Protein 8DIK (pdb70)

InterPro domains:
  IPR000014 PAS domain [TIGR00229] (20-114)
  IPR000014 PAS domain [cd00130] (24-117)
  IPR001610 PAC motif [SM00086] (80-121)
  IPR003660 HAMP domain [PF00672] (206-248)
  IPR004089 Methyl-accepting chemotaxis protein (MCP) signalling domain [PF00015] (319-473)
  IPR004089 Methyl-accepting chemotaxis protein (MCP) signalling domain [PS50111] (263-492)
  IPR004089 Methyl-accepting chemotaxis protein (MCP) signalling domain [SM00283] (259-506)
  IPR004090 Chemotaxis methyl-accepting receptor [PR00260] (280-309)
  IPR004090 Chemotaxis methyl-accepting receptor [PR00260] (357-384)
  IPR004090 Chemotaxis methyl-accepting receptor [PR00260] (386-415)
  IPR004090 Chemotaxis methyl-accepting receptor [PR00260] (434-463)
  IPR013655 PAS fold 3 [PF08447] (31-113)
  IPR035965 PAS domain superfamily [SSF55785] (21-114)

Nearest PDB structures (foldseek):
  8dik-assembly1_A  TM=1.008E+00  e=2.325E-26  Escherichia coli
  8dik-assembly2_B  TM=9.939E-01  e=4.175E-18  Escherichia coli
  2gj3-assembly1_A  TM=9.347E-01  e=1.197E-09  Azotobacter vinelandii
  6yxc-assembly1_B  TM=9.055E-01  e=7.179E-08  Chloroflexus aggregans DSM 9485
  8j68-assembly1_A-2  TM=8.203E-01  e=1.042E-08  Klebsormidium nitens

GO terms:
  GO:0042802 identical protein binding (F, IPI)
  GO:0005886 plasma membrane (C, IDA)
  GO:0004888 transmembrane signaling receptor activity (F, IMP)
  GO:0052131 positive aerotaxis (P, IMP)
  GO:0007165 signal transduction (P, IMP)

Secondary structure (DSSP, 8-state):
---B-PPPTT-EEEEEE-TTSBEEEE-HHHHHHH---HHHHTTSBTTSSB-TTS-HHHHHHHHHHHHTT--EEEEEEEE-SS--EEEEEEEEEEEEETTEEEEEEEEEEEPPHHHHHHHHHHHTTT-/-EEEEEESSSBEEEE-HHHHHHH---HHHHTTSBTTTTB-TTS-HHHHHHHHHHHTTT--EEEEEEEE-SSS-EEEEEEEEEEEEETTEEEEEEEEEEE--HHHHHTTGGG-

Foldseek 3Di:
DAAADDDDQPQKWKFWDFPVQQTQFTDPSVCVVQVHHTVRRHRHHPCLFAQPLFFPVQVVVQVVQVVVQHWDWAWGWTAHPVGYIFIWIKTKGFDDDPNRRGTIMIIIGGDDCVSVVVCSVVRVVHD/DWKFWWWPPAQTAATDDVNCVFQVHDRVRRHRHGPCSQADPLDDPVLVVVCVVCAVVQHKDWAWGWTAHDVGDIFIKTKIKGFDQDPHDGGTMIIDIGHDDPVRCVVCVVPD

Sequence (239 aa):
TQQNTPLADDTTLMSTTDLQGYITHANDTFVQVSGYTLQELQGQPHNMVRHPDMPKAVFADMWFTLKKGEPWSGIVKNRRKNGDHYWVRANVVPMVREGKISGYMSIRTRATDEEIAAVEPLYKALNTLMSTTDLQGYITHANDTFVQVSGYTLQELQGQPHNMVRHPDMPKAVFADMWFTLKKGEPWSGIVKNRRKNGDHYWVRANVVPMVREGKISGYMSIRTRATDEEIAAVEPLY

B-factor: mean 29.11, std 11.3, range [9.75, 64.12]

Solvent-accessible surface area: 13754 Å² total; per-residue (Å²): 69,99,74,78,39,114,21,67,141,136,11,50,0,69,5,23,15,43,84,127,7,99,1,68,98,6,38,118,43,0,35,142,21,0,34,27,43,54,136,81,0,80,55,80,37,53,92,54,2,76,0,89,86,1,0,147,41,12,45,67,74,24,69,123,20,1,159,114,36,78,89,25,54,19,16,13,20,9,77,52,100,85,2,16,32,1,22,0,108,7,41,16,77,14,40,79,147,185,78,60,55,48,0,12,75,9,72,9,55,92,2,61,99,134,50,23,68,64,22,74,80,92,19,154,79,74,104,84,21,90,3,40,12,39,58,121,8,99,2,62,105,6,42,92,45,0,31,112,44,0,24,35,63,65,151,95,0,98,38,71,37,53,90,65,5,65,32,107,91,2,34,132,74,25,41,62,72,30,104,114,17,4,111,100,30,80,92,18,67,14,18,9,18,8,90,86,105,126,39,80,76,42,56,3,91,4,60,5,45,23,12,100,134,187,55,140,52,50,0,15,75,10,66,8,70,189,8,56,122,137,36,24,68,74,25,76,107,138,68

Organism: Escherichia coli (strain K12) (NCBI:txid83333)

Radius of gyration: 24.09 Å; Cα contacts (8 Å, |Δi|>4): 440; chains: 2; bounding box: 31×34×75 Å

CATH classification: 3.30.450.20

Structure (mmCIF, N/CA/C/O backbone):
data_8DIK
#
_entry.id   8DIK
#
_cell.length_a   24.592
_cell.length_b   62.947
_cell.length_c   78.013
_cell.angle_alpha   90.00
_cell.angle_beta   89.96
_cell.angle_gamma   90.00
#
_symmetry.space_group_name_H-M   'P 1 21 1'
#
loop_
_entity.id
_entity.type
_entity.pdbx_description
1 polymer 'Aerotaxis receptor'
2 non-polymer 'FLAVIN-ADENINE DINUCLEOTIDE'
3 water water
#
loop_
_atom_site.group_PDB
_atom_site.id
_atom_site.type_symbol
_atom_site.label_atom_id
_atom_site.label_alt_id
_atom_site.label_comp_id
_atom_site.label_asym_id
_atom_site.label_entity_id
_atom_site.label_seq_id
_atom_site.pdbx_PDB_ins_code
_atom_site.Cartn_x
_atom_site.Cartn_y
_atom_site.Cartn_z
_atom_site.occupancy
_atom_site.B_iso_or_equiv
_atom_site.auth_seq_id
_atom_site.auth_comp_id
_atom_site.auth_asym_id
_atom_site.auth_atom_id
_atom_site.pdbx_PDB_model_num
ATOM 1 N N . THR A 1 1 ? -13.338 17.264 -18.349 0.80 31.24 8 THR A N 1
ATOM 2 C CA . THR A 1 1 ? -12.154 17.894 -17.783 0.80 31.20 8 THR A CA 1
ATOM 3 C C . THR A 1 1 ? -11.188 18.328 -18.878 0.80 30.77 8 THR A C 1
ATOM 4 O O . THR A 1 1 ? -11.080 17.683 -19.921 0.80 26.31 8 THR A O 1
ATOM 8 N N . GLN A 1 2 ? -10.490 19.435 -18.632 1.00 36.54 9 GLN A N 1
ATOM 9 C CA . GLN A 1 2 ? -9.463 19.934 -19.535 1.00 34.91 9 GLN A CA 1
ATOM 10 C C . GLN A 1 2 ? -8.072 19.861 -18.920 1.00 35.34 9 GLN A C 1
ATOM 11 O O . GLN A 1 2 ? -7.129 20.444 -19.466 1.00 34.32 9 GLN A O 1
ATOM 17 N N . GLN A 1 3 ? -7.923 19.156 -17.802 1.00 32.89 10 GLN A N 1
ATOM 18 C CA . GLN A 1 3 ? -6.661 19.138 -17.083 1.00 30.59 10 GLN A CA 1
ATOM 19 C C . GLN A 1 3 ? -5.614 18.316 -17.832 1.00 31.76 10 GLN A C 1
ATOM 20 O O . GLN A 1 3 ? -5.908 17.567 -18.770 1.00 33.57 10 GLN A O 1
ATOM 26 N N . ASN A 1 4 ? -4.371 18.466 -17.393 1.00 32.49 11 ASN A N 1
ATOM 27 C CA . ASN A 1 4 ? -3.235 17.840 -18.046 1.00 33.86 11 ASN A CA 1
ATO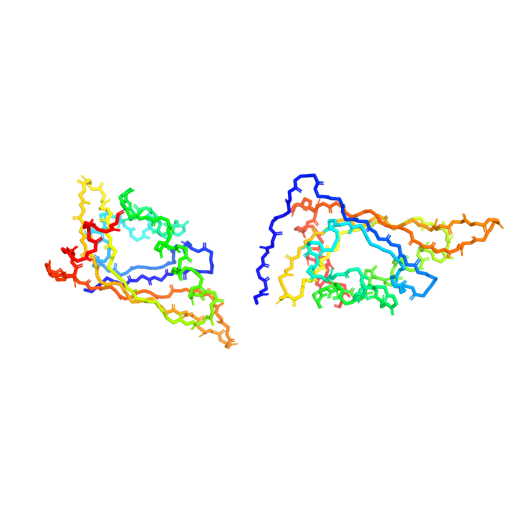M 28 C C . ASN A 1 4 ? -3.060 16.405 -17.576 1.00 33.02 11 ASN A C 1
ATOM 29 O O . ASN A 1 4 ? -3.246 16.096 -16.393 1.00 30.86 11 ASN A O 1
ATOM 34 N N . THR A 1 5 ? -2.712 15.527 -18.519 1.00 33.88 12 THR A N 1
ATOM 35 C CA . THR A 1 5 ? -2.342 14.161 -18.192 1.00 35.83 12 THR A CA 1
ATOM 36 C C . THR A 1 5 ? -0.834 14.030 -18.334 1.00 32.47 12 THR A C 1
ATOM 37 O O . THR A 1 5 ? -0.334 13.987 -19.467 1.00 27.33 12 THR A O 1
ATOM 41 N N . PRO A 1 6 ? -0.078 13.985 -17.240 1.00 32.43 13 PRO A N 1
ATOM 42 C CA . PRO A 1 6 ? 1.383 13.869 -17.358 1.00 25.88 13 PRO A CA 1
ATOM 43 C C . PRO A 1 6 ? 1.778 12.520 -17.943 1.00 27.03 13 PRO A C 1
ATOM 44 O O . PRO A 1 6 ? 1.386 11.466 -17.438 1.00 27.82 13 PRO A O 1
ATOM 48 N N . LEU A 1 7 ? 2.565 12.563 -19.014 1.00 24.29 14 LEU A N 1
ATOM 49 C CA . LEU A 1 7 ? 3.023 11.359 -19.689 1.00 22.66 14 LEU A CA 1
ATOM 50 C C . LEU A 1 7 ? 4.354 10.898 -19.109 1.00 19.92 14 LEU A C 1
ATOM 51 O O . LEU A 1 7 ? 5.136 11.695 -18.584 1.00 24.01 14 LEU A O 1
ATOM 56 N N . ALA A 1 8 ? 4.606 9.596 -19.211 1.00 20.87 15 ALA A N 1
ATOM 57 C CA . ALA A 1 8 ? 5.844 9.026 -18.709 1.00 19.36 15 ALA A CA 1
ATOM 58 C C . ALA A 1 8 ? 7.001 9.340 -19.655 1.00 16.06 15 ALA A C 1
ATOM 59 O O . ALA A 1 8 ? 6.817 9.835 -20.770 1.00 20.28 15 ALA A O 1
ATOM 61 N N . ASP A 1 9 ? 8.217 9.041 -19.191 1.00 17.86 16 ASP A N 1
ATOM 62 C CA . ASP A 1 9 ? 9.401 9.300 -20.003 1.00 17.64 16 ASP A CA 1
ATOM 63 C C . ASP A 1 9 ? 9.482 8.362 -21.199 1.00 17.04 16 ASP A C 1
ATOM 64 O O . ASP A 1 9 ? 10.015 8.743 -22.248 1.00 15.99 16 ASP A O 1
ATOM 69 N N . ASP A 1 10 ? 8.962 7.145 -21.067 1.00 22.72 17 ASP A N 1
ATOM 70 C CA . ASP A 1 10 ? 8.998 6.155 -22.134 1.00 20.60 17 ASP A CA 1
ATOM 71 C C . ASP A 1 10 ? 7.805 6.255 -23.075 1.00 19.05 17 ASP A C 1
ATOM 72 O O . ASP A 1 10 ? 7.634 5.381 -23.931 1.00 21.61 17 ASP A O 1
ATOM 77 N N . THR A 1 11 ? 6.980 7.292 -22.939 1.00 17.99 18 THR A N 1
ATOM 78 C CA . THR A 1 11 ? 5.801 7.434 -23.784 1.00 17.06 18 THR A CA 1
ATOM 79 C C . THR A 1 11 ? 6.219 7.692 -25.226 1.00 15.69 18 THR A C 1
ATOM 80 O O . THR A 1 11 ? 6.892 8.687 -25.518 1.00 14.35 18 THR A O 1
ATOM 84 N N . THR A 1 12 ? 5.818 6.797 -26.127 1.00 16.01 19 THR A N 1
ATOM 85 C CA . THR A 1 12 ? 6.162 6.900 -27.545 1.00 15.69 19 THR A CA 1
ATOM 86 C C . THR A 1 12 ? 4.904 6.592 -28.351 1.00 13.97 19 THR A C 1
ATOM 87 O O . THR A 1 12 ? 4.592 5.424 -28.605 1.00 15.75 19 THR A O 1
ATOM 91 N N . LEU A 1 13 ? 4.182 7.639 -28.743 1.00 14.62 20 LEU A N 1
ATOM 92 C CA . LEU A 1 13 ? 2.970 7.491 -29.536 1.00 13.41 20 LEU A CA 1
ATOM 93 C C . LEU A 1 13 ? 3.330 7.433 -31.014 1.00 13.93 20 LEU A C 1
ATOM 94 O O . LEU A 1 13 ? 4.046 8.304 -31.520 1.00 15.16 20 LEU A O 1
ATOM 99 N N . MET A 1 14 ? 2.842 6.402 -31.702 1.00 12.50 21 MET A N 1
ATOM 100 C CA . MET A 1 14 ? 3.123 6.218 -33.118 1.00 16.96 21 MET A CA 1
ATOM 101 C C . MET A 1 14 ? 1.843 5.856 -33.856 1.00 17.43 21 MET A C 1
ATOM 102 O O . MET A 1 14 ? 1.032 5.068 -33.361 1.00 16.18 21 MET A O 1
ATOM 107 N N . SER A 1 15 ? 1.676 6.430 -35.045 1.00 19.91 22 SER A N 1
ATOM 108 C CA . SER A 1 15 ? 0.506 6.169 -35.870 1.00 16.34 22 SER A CA 1
ATOM 109 C C . SER A 1 15 ? 0.897 6.311 -37.334 1.00 15.94 22 SER A C 1
ATOM 110 O O . SER A 1 15 ? 1.972 6.815 -37.667 1.00 13.43 22 SER A O 1
ATOM 113 N N . THR A 1 16 ? 0.008 5.847 -38.211 1.00 20.54 23 THR A N 1
ATOM 114 C CA . THR A 1 16 ? 0.189 5.976 -39.649 1.00 16.70 23 THR A CA 1
ATOM 115 C C . THR A 1 16 ? -1.116 6.435 -40.278 1.00 15.14 23 THR A C 1
ATOM 116 O O . THR A 1 16 ? -2.190 5.927 -39.941 1.00 14.61 23 THR A O 1
ATOM 120 N N . THR A 1 17 ? -1.016 7.393 -41.192 1.00 15.91 24 THR A N 1
ATOM 121 C CA . THR A 1 17 ? -2.155 7.901 -41.939 1.00 15.30 24 THR A CA 1
ATOM 122 C C . THR A 1 17 ? -1.907 7.727 -43.432 1.00 16.43 24 THR A C 1
ATOM 123 O O . THR A 1 17 ? -0.797 7.417 -43.871 1.00 15.41 24 THR A O 1
ATOM 127 N N . ASP A 1 18 ? -2.962 7.929 -44.216 1.00 16.30 25 ASP A N 1
ATOM 128 C CA . ASP A 1 18 ? -2.856 7.885 -45.665 1.00 17.39 25 ASP A CA 1
ATOM 129 C C . ASP A 1 18 ? -2.496 9.277 -46.185 1.00 15.80 25 ASP A C 1
ATOM 130 O O . ASP A 1 18 ? -2.095 10.163 -45.425 1.00 15.74 25 ASP A O 1
ATOM 135 N N . LEU A 1 19 ? -2.639 9.48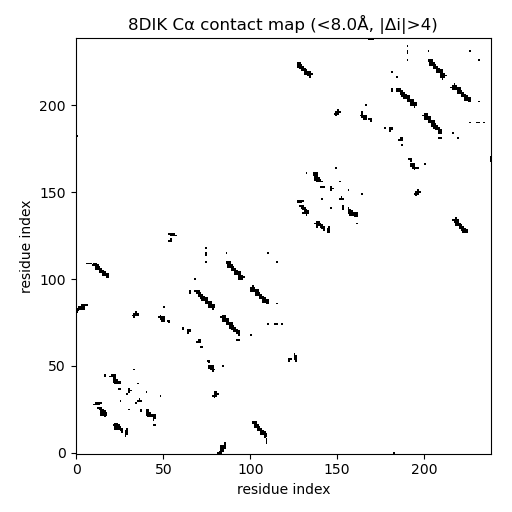7 -47.494 1.00 15.61 26 LEU A N 1
ATOM 136 C CA . LEU A 1 19 ? -2.260 10.762 -48.090 1.00 13.36 26 LEU A CA 1
ATOM 137 C C . LEU A 1 19 ? -3.235 11.886 -47.766 1.00 14.64 26 LEU A C 1
ATOM 138 O O . LEU A 1 19 ? -2.916 13.050 -48.028 1.00 14.58 26 LEU A O 1
ATOM 143 N N . GLN A 1 20 ? -4.403 11.574 -47.208 1.00 18.77 27 GLN A N 1
ATOM 144 C CA . GLN A 1 20 ? -5.376 12.585 -46.820 1.00 16.44 27 GLN A CA 1
ATOM 145 C C . GLN A 1 20 ? -5.440 12.800 -45.315 1.00 16.29 27 GLN A C 1
ATOM 146 O O . GLN A 1 20 ? -6.271 13.588 -44.851 1.00 17.12 27 GLN A O 1
ATOM 152 N N . GLY A 1 21 ? -4.594 12.124 -44.543 1.00 15.59 28 GLY A N 1
ATOM 153 C CA . GLY A 1 21 ? -4.556 12.305 -43.107 1.00 17.11 28 GLY A CA 1
ATOM 154 C C . GLY A 1 21 ? -5.434 11.370 -42.306 1.00 16.73 28 GLY A C 1
ATOM 155 O O . GLY A 1 21 ? -5.550 11.553 -41.089 1.00 18.39 28 GLY A O 1
ATOM 156 N N . TYR A 1 22 ? -6.053 10.378 -42.941 1.00 18.09 29 TYR A N 1
ATOM 157 C CA . TYR A 1 22 ? -6.916 9.434 -42.246 1.00 17.39 29 TYR A CA 1
ATOM 158 C C . TYR A 1 22 ? -6.078 8.301 -41.668 1.00 14.44 29 TYR A C 1
ATOM 159 O O . TYR A 1 22 ? -5.273 7.692 -42.380 1.00 13.96 29 TYR A O 1
ATOM 168 N N . ILE A 1 23 ? -6.279 8.019 -40.378 1.00 19.59 30 ILE A N 1
ATOM 169 C CA . ILE A 1 23 ? -5.435 7.061 -39.673 1.00 17.17 30 ILE A CA 1
ATOM 170 C C . ILE A 1 23 ? -5.595 5.675 -40.278 1.00 18.53 30 ILE A C 1
ATOM 171 O O . ILE A 1 23 ? -6.714 5.201 -40.510 1.00 19.12 30 ILE A O 1
ATOM 176 N N . THR A 1 24 ? -4.463 5.015 -40.538 1.00 17.65 31 THR A N 1
ATOM 177 C CA . THR A 1 24 ? -4.452 3.641 -41.016 1.00 17.49 31 THR A CA 1
ATOM 178 C C . THR A 1 24 ? -3.987 2.640 -39.969 1.00 16.32 31 THR A C 1
ATOM 179 O O . THR A 1 24 ? -4.352 1.464 -40.061 1.00 13.08 31 THR A O 1
ATOM 183 N N . HIS A 1 25 ? -3.199 3.072 -38.986 1.00 15.36 32 HIS A N 1
ATOM 184 C CA . HIS A 1 25 ? -2.765 2.207 -37.898 1.00 15.82 32 HIS A CA 1
ATOM 185 C C . HIS A 1 25 ? -2.355 3.079 -36.722 1.00 18.16 32 HIS A C 1
ATOM 186 O O . HIS A 1 25 ? -2.121 4.282 -36.869 1.00 19.26 32 HIS A O 1
ATOM 193 N N . ALA A 1 26 ? -2.271 2.454 -35.549 1.00 16.25 33 ALA A N 1
ATOM 194 C CA . ALA A 1 26 ? -1.918 3.162 -34.328 1.00 16.06 33 ALA A CA 1
ATOM 195 C C . ALA A 1 26 ? -1.325 2.171 -33.338 1.00 16.82 33 ALA A C 1
ATOM 196 O O . ALA A 1 26 ? -1.842 1.062 -33.181 1.00 20.44 33 ALA A O 1
ATOM 198 N N . ASN A 1 27 ? -0.244 2.577 -32.675 1.00 17.80 34 ASN A N 1
ATOM 199 C CA . ASN A 1 27 ? 0.392 1.710 -31.697 1.00 17.90 34 ASN A CA 1
ATOM 200 C C . ASN A 1 27 ? -0.397 1.714 -30.388 1.00 18.39 34 ASN A C 1
ATOM 201 O O . ASN A 1 27 ? -1.292 2.535 -30.169 1.00 20.22 34 ASN A O 1
ATOM 206 N N . ASP A 1 28 ? -0.049 0.771 -29.508 1.00 18.92 35 ASP A N 1
ATOM 207 C CA . ASP A 1 28 ? -0.842 0.546 -28.303 1.00 18.12 35 ASP A CA 1
ATOM 208 C C . ASP A 1 28 ? -0.800 1.736 -27.353 1.00 18.86 35 ASP A C 1
ATOM 209 O O . ASP A 1 28 ? -1.793 2.015 -26.672 1.00 22.02 35 ASP A O 1
ATOM 214 N N . THR A 1 29 ? 0.330 2.446 -27.287 1.00 16.84 36 THR A N 1
ATOM 215 C CA . THR A 1 29 ? 0.410 3.606 -26.405 1.00 16.42 36 THR A CA 1
ATOM 216 C C . THR A 1 29 ? -0.468 4.748 -26.901 1.00 14.31 36 THR A C 1
ATOM 217 O O . THR A 1 29 ? -1.045 5.481 -26.090 1.00 15.51 36 THR A O 1
ATOM 221 N N . PHE A 1 30 ? -0.580 4.917 -28.222 1.00 15.75 37 PHE A N 1
ATOM 222 C CA . PHE A 1 30 ? -1.507 5.905 -28.763 1.00 18.30 37 PHE A CA 1
ATOM 223 C C . PHE A 1 30 ? -2.951 5.540 -28.447 1.00 19.71 37 PHE A C 1
ATOM 224 O O . PHE A 1 30 ? -3.784 6.430 -28.248 1.00 22.22 37 PHE A O 1
ATOM 232 N N . VAL A 1 31 ? -3.263 4.245 -28.390 1.00 20.00 38 VAL A N 1
ATOM 233 C CA . VAL A 1 31 ? -4.613 3.820 -28.037 1.00 17.73 38 VAL A CA 1
ATOM 234 C C . VAL A 1 31 ? -4.900 4.120 -26.571 1.00 19.94 38 VAL A C 1
ATOM 235 O O . VAL A 1 31 ? -6.000 4.560 -26.215 1.00 19.66 38 VAL A O 1
ATOM 239 N N . GLN A 1 32 ? -3.912 3.905 -25.699 1.00 19.60 39 GLN A N 1
ATOM 240 C CA . GLN A 1 32 ? -4.129 4.113 -24.271 1.00 18.23 39 GLN A CA 1
ATOM 241 C C . GLN A 1 32 ? -4.179 5.595 -23.922 1.00 16.75 39 GLN A C 1
ATOM 242 O O . GLN A 1 32 ? -5.039 6.026 -23.145 1.00 18.86 39 GLN A O 1
ATOM 248 N N . VAL A 1 33 ? -3.267 6.391 -24.484 1.00 16.63 40 VAL A N 1
ATOM 249 C CA . VAL A 1 33 ? -3.203 7.808 -24.135 1.00 15.84 40 VAL A CA 1
ATOM 250 C C . VAL A 1 33 ? -4.391 8.560 -24.722 1.00 16.25 40 VAL A C 1
ATOM 251 O O . VAL A 1 33 ? -5.049 9.347 -24.033 1.00 19.26 40 VAL A O 1
ATOM 255 N N . SER A 1 34 ? -4.682 8.335 -26.006 1.00 16.72 41 SER A N 1
ATOM 256 C CA . SER A 1 34 ? -5.782 9.050 -26.644 1.00 18.19 41 SER A CA 1
ATOM 257 C C . SER A 1 34 ? -7.133 8.635 -26.076 1.00 17.66 41 SER A C 1
ATOM 258 O O . SER A 1 34 ? -8.077 9.433 -26.092 1.00 21.39 41 SER A O 1
ATOM 261 N N . GLY A 1 35 ? -7.242 7.413 -25.555 1.00 16.97 42 GLY A N 1
ATOM 262 C CA . GLY A 1 35 ? -8.508 6.878 -25.110 1.00 17.96 42 GLY A CA 1
ATOM 263 C C . GLY A 1 35 ? -9.315 6.189 -26.188 1.00 19.80 42 GLY A C 1
ATOM 264 O O . GLY A 1 35 ? -10.290 5.499 -25.864 1.00 20.67 42 GLY A O 1
ATOM 265 N N . TYR A 1 36 ? -8.941 6.352 -27.453 1.00 17.22 43 TYR A N 1
ATOM 266 C CA . TYR A 1 36 ? -9.633 5.715 -28.563 1.00 18.57 43 TYR A CA 1
ATOM 267 C C . TYR A 1 36 ? -8.973 4.385 -28.899 1.00 18.53 43 TYR A C 1
ATOM 268 O O . TYR A 1 36 ? -7.745 4.266 -28.882 1.00 20.62 43 TYR A O 1
ATOM 277 N N . THR A 1 37 ? -9.797 3.388 -29.210 1.00 20.27 44 THR A N 1
ATOM 278 C CA . THR A 1 37 ? -9.293 2.086 -29.612 1.00 18.73 44 THR A CA 1
ATOM 279 C C . THR A 1 37 ? -8.792 2.142 -31.055 1.00 20.48 44 THR A C 1
ATOM 280 O O . THR A 1 37 ? -8.881 3.168 -31.734 1.00 20.31 44 THR A O 1
ATOM 284 N N . LEU A 1 38 ? -8.255 1.017 -31.532 1.00 22.04 45 LEU A N 1
ATOM 285 C CA . LEU A 1 38 ? -7.678 0.991 -32.873 1.00 19.28 45 LEU A CA 1
ATOM 286 C C . LEU A 1 38 ? -8.755 1.077 -33.948 1.00 19.71 45 LEU A C 1
ATOM 287 O O . LEU A 1 38 ? -8.605 1.823 -34.923 1.00 21.48 45 LEU A O 1
ATOM 292 N N . GLN A 1 39 ? -9.847 0.324 -33.793 1.00 23.50 46 GLN A N 1
ATOM 293 C CA . GLN A 1 39 ? -10.890 0.330 -34.815 1.00 18.35 46 GLN A CA 1
ATOM 294 C C . GLN A 1 39 ? -11.632 1.660 -34.858 1.00 19.25 46 GLN A C 1
ATOM 295 O O . GLN A 1 39 ? -12.170 2.031 -35.908 1.00 22.38 46 GLN A O 1
ATOM 301 N N . GLU A 1 40 ? -11.672 2.391 -33.741 1.00 18.77 47 GLU A N 1
ATOM 302 C CA . GLU A 1 40 ? -12.256 3.727 -33.754 1.00 19.46 47 GLU A CA 1
ATOM 303 C C . GLU A 1 40 ? -11.352 4.742 -34.439 1.00 21.41 47 GLU A C 1
ATOM 304 O O . GLU A 1 40 ? -11.845 5.769 -34.916 1.00 21.51 47 GLU A O 1
ATOM 310 N N . LEU A 1 41 ? -10.046 4.480 -34.496 1.00 22.58 48 LEU A N 1
ATOM 311 C CA . LEU A 1 41 ? -9.104 5.385 -35.143 1.00 17.65 48 LEU A CA 1
ATOM 312 C C . LEU A 1 41 ? -8.942 5.087 -36.628 1.00 18.67 48 LEU A C 1
ATOM 313 O O . LEU A 1 41 ? -8.790 6.015 -37.430 1.00 20.23 48 LEU A O 1
ATOM 318 N N . GLN A 1 42 ? -8.969 3.810 -37.009 1.00 21.73 49 GLN A N 1
ATOM 319 C CA . GLN A 1 42 ? -8.790 3.437 -38.406 1.00 19.66 49 GLN A CA 1
ATOM 320 C C . GLN A 1 42 ? -9.924 3.993 -39.257 1.00 20.64 49 GLN A C 1
ATOM 321 O O . GLN A 1 42 ? -11.102 3.865 -38.910 1.00 23.62 49 GLN A O 1
ATOM 327 N N . GLY A 1 43 ? -9.563 4.614 -40.378 1.00 21.10 50 GLY A N 1
ATOM 328 C CA . GLY A 1 43 ? -10.539 5.242 -41.242 1.00 18.65 50 GLY A CA 1
ATOM 329 C C . GLY A 1 43 ? -11.025 6.594 -40.777 1.00 18.13 50 GLY A C 1
ATOM 330 O O . GLY A 1 43 ? -12.038 7.081 -41.292 1.00 19.78 50 GLY A O 1
ATOM 331 N N . GLN A 1 44 ? -10.342 7.214 -39.821 1.00 21.66 51 GLN A N 1
ATOM 332 C CA . GLN A 1 44 ? -10.719 8.511 -39.284 1.00 22.41 51 GLN A CA 1
ATOM 333 C C . GLN A 1 44 ? -9.550 9.472 -39.388 1.00 22.09 51 GLN A C 1
ATOM 334 O O . GLN A 1 44 ? -8.388 9.062 -39.278 1.00 23.49 51 GLN A O 1
ATOM 340 N N . PRO A 1 45 ? -9.818 10.758 -39.604 1.00 26.23 52 PRO A N 1
ATOM 341 C CA . PRO A 1 45 ? -8.731 11.736 -39.678 1.00 22.71 52 PRO A CA 1
ATOM 342 C C . PRO A 1 45 ? -8.058 11.919 -38.326 1.00 22.36 52 PRO A C 1
ATOM 343 O O . PRO A 1 45 ? -8.618 11.615 -37.270 1.00 22.32 52 PRO A O 1
ATOM 347 N N . HIS A 1 46 ? -6.831 12.430 -38.375 1.00 21.64 53 HIS A N 1
ATOM 348 C CA . HIS A 1 46 ? -6.036 12.645 -37.174 1.00 18.39 53 HIS A CA 1
ATOM 349 C C . HIS A 1 46 ? -6.421 13.915 -36.423 1.00 18.24 53 HIS A C 1
ATOM 350 O O . HIS A 1 46 ? -5.668 14.346 -35.543 1.00 20.01 53 HIS A O 1
ATOM 357 N N . ASN A 1 47 ? -7.565 14.522 -36.744 1.00 18.94 54 ASN A N 1
ATOM 358 C CA . ASN A 1 47 ? -8.022 15.716 -36.047 1.00 17.04 54 ASN A CA 1
ATOM 359 C C . ASN A 1 47 ? -8.958 15.408 -34.885 1.00 20.61 54 ASN A C 1
ATOM 360 O O . ASN A 1 47 ? -9.214 16.298 -34.067 1.00 22.86 54 ASN A O 1
ATOM 365 N N . MET A 1 48 ? -9.477 14.181 -34.794 1.00 21.29 55 MET A N 1
ATOM 366 C CA . MET A 1 48 ? -10.211 13.781 -33.600 1.00 22.48 55 MET A CA 1
ATOM 367 C C . MET A 1 48 ? -9.322 13.800 -32.364 1.00 20.74 55 MET A C 1
ATOM 368 O O . MET A 1 48 ? -9.835 13.839 -31.241 1.00 23.63 55 MET A O 1
ATOM 373 N N . VAL A 1 49 ? -8.000 13.767 -32.553 1.00 21.04 56 VAL A N 1
ATOM 374 C CA . VAL A 1 49 ? -7.052 13.953 -31.462 1.00 15.61 56 VAL A CA 1
ATOM 375 C C . VAL A 1 49 ? -6.716 15.425 -31.239 1.00 17.76 56 VAL A C 1
ATOM 376 O O . VAL A 1 49 ? -6.221 15.784 -30.160 1.00 21.82 56 VAL A O 1
ATOM 380 N N . ARG A 1 50 ? -6.983 16.287 -32.219 1.00 18.95 57 ARG A N 1
ATOM 381 C CA . ARG A 1 50 ? -6.567 17.681 -32.128 1.00 19.12 57 ARG A CA 1
ATOM 382 C C . ARG A 1 50 ? -7.299 18.406 -31.006 1.00 18.62 57 ARG A C 1
ATOM 383 O O . ARG A 1 50 ? -8.525 18.326 -30.891 1.00 20.88 57 ARG A O 1
ATOM 391 N N . HIS A 1 51 ? -6.534 19.113 -30.175 1.00 20.85 58 HIS A N 1
ATOM 392 C CA . HIS A 1 51 ? -7.103 20.008 -29.178 1.00 17.72 58 HIS A CA 1
ATOM 393 C C . HIS A 1 51 ? -7.553 21.306 -29.848 1.00 19.95 58 HIS A C 1
ATOM 394 O O . HIS A 1 51 ? -6.857 21.823 -30.726 1.00 18.79 58 HIS A O 1
ATOM 401 N N . PRO A 1 52 ? -8.708 21.851 -29.458 1.00 18.54 59 PRO A N 1
ATOM 402 C CA . PRO A 1 52 ? -9.191 23.083 -30.106 1.00 17.94 59 PRO A CA 1
ATOM 403 C C . PRO A 1 52 ? -8.276 24.279 -29.911 1.00 18.09 59 PRO A C 1
ATOM 404 O O . PRO A 1 52 ? -8.385 25.251 -30.669 1.00 18.26 59 PRO A O 1
ATOM 408 N N . ASP A 1 53 ? -7.375 24.242 -28.927 1.00 17.38 60 ASP A N 1
ATOM 409 C CA . ASP A 1 53 ? -6.456 25.351 -28.701 1.00 19.11 60 ASP A CA 1
ATOM 410 C C . ASP A 1 53 ? -5.345 25.424 -29.740 1.00 16.94 60 ASP A C 1
ATOM 411 O O . ASP A 1 53 ? -4.666 26.453 -29.820 1.00 20.77 60 ASP A O 1
ATOM 416 N N . MET A 1 54 ? -5.144 24.375 -30.529 1.00 15.59 61 MET A N 1
ATOM 417 C CA . MET A 1 54 ? -4.042 24.363 -31.484 1.00 17.07 61 MET A CA 1
ATOM 418 C C . MET A 1 54 ? -4.344 25.294 -32.653 1.00 16.79 61 MET A C 1
ATOM 419 O O . MET A 1 54 ? -5.456 25.264 -33.194 1.00 16.06 61 MET A O 1
ATOM 424 N N . PRO A 1 55 ? -3.395 26.128 -33.068 1.00 17.73 62 PRO A N 1
ATOM 425 C CA . PRO A 1 55 ? -3.651 27.052 -34.177 1.00 16.89 62 PRO A CA 1
ATOM 426 C C . PRO A 1 55 ? -3.745 26.332 -35.513 1.00 14.01 62 PRO A C 1
ATOM 427 O O . PRO A 1 55 ? -3.258 25.214 -35.693 1.00 14.58 62 PRO A O 1
ATOM 431 N N . LYS A 1 56 ? -4.390 27.010 -36.465 1.00 14.71 63 LYS A N 1
ATOM 432 C CA . LYS A 1 56 ? -4.464 26.487 -37.824 1.00 16.08 63 LYS A CA 1
ATOM 433 C C . LYS A 1 56 ? -3.135 26.632 -38.553 1.00 16.22 63 LYS A C 1
ATOM 434 O O . LYS A 1 56 ? -2.839 25.848 -39.462 1.00 17.40 63 LYS A O 1
ATOM 440 N N . ALA A 1 57 ? -2.325 27.623 -38.171 1.00 15.23 64 ALA A N 1
ATOM 441 C CA . ALA A 1 57 ? -1.057 27.863 -38.850 1.00 17.31 64 ALA A CA 1
ATOM 442 C C . ALA A 1 57 ? -0.045 26.751 -38.611 1.00 17.47 64 ALA A C 1
ATOM 443 O O . ALA A 1 57 ? 0.873 26.583 -39.421 1.00 16.54 64 ALA A O 1
ATOM 445 N N . VAL A 1 58 ? -0.188 25.991 -37.524 1.00 17.62 65 VAL A N 1
ATOM 446 C CA . VAL A 1 58 ? 0.754 24.911 -37.248 1.00 16.75 65 VAL A CA 1
ATOM 447 C C . VAL A 1 58 ? 0.546 23.758 -38.223 1.00 16.94 65 VAL A C 1
ATOM 448 O O . VAL A 1 58 ? 1.512 23.185 -38.742 1.00 17.95 65 VAL A O 1
ATOM 452 N N . PHE A 1 59 ? -0.711 23.403 -38.491 1.00 15.46 66 PHE A N 1
ATOM 453 C CA . PHE A 1 59 ? -0.993 22.301 -39.403 1.00 17.16 66 PHE A CA 1
ATOM 454 C C . PHE A 1 59 ? -0.864 22.716 -40.863 1.00 18.63 66 PHE A C 1
ATOM 455 O O . PHE A 1 59 ? -0.572 21.872 -41.717 1.00 16.22 66 PHE A O 1
ATOM 463 N N . ALA A 1 60 ? -1.076 23.998 -41.169 1.00 17.39 67 ALA A N 1
ATOM 464 C CA . ALA A 1 60 ? -0.908 24.464 -42.541 1.00 16.96 67 ALA A CA 1
ATOM 465 C C . ALA A 1 60 ? 0.555 24.410 -42.964 1.00 16.67 67 ALA A C 1
ATOM 466 O O . ALA A 1 60 ? 0.861 24.108 -44.124 1.00 22.03 67 ALA A O 1
ATOM 468 N N . ASP A 1 61 ? 1.471 24.699 -42.038 1.00 18.04 68 ASP A N 1
ATOM 469 C CA . ASP A 1 61 ? 2.894 24.609 -42.340 1.00 17.72 68 ASP A CA 1
ATOM 470 C C . ASP A 1 61 ? 3.372 23.164 -42.396 1.00 17.04 68 ASP A C 1
ATOM 471 O O . ASP A 1 61 ? 4.322 22.858 -43.126 1.00 17.61 68 ASP A O 1
ATOM 476 N N . MET A 1 62 ? 2.730 22.268 -41.644 1.00 19.08 69 MET A N 1
ATOM 477 C CA . MET A 1 62 ? 3.121 20.862 -41.669 1.00 15.65 69 MET A CA 1
ATOM 478 C C . MET A 1 62 ? 2.827 20.235 -43.026 1.00 15.90 69 MET A C 1
ATOM 479 O O . MET A 1 62 ? 3.695 19.586 -43.622 1.00 18.98 69 MET A O 1
ATOM 484 N N . TRP A 1 63 ? 1.605 20.419 -43.531 1.00 18.57 70 TRP A N 1
ATOM 485 C CA . TRP A 1 63 ? 1.246 19.836 -44.819 1.00 15.50 70 TRP A CA 1
ATOM 486 C C . TRP A 1 63 ? 1.991 20.504 -45.967 1.00 14.63 70 TRP A C 1
ATOM 487 O O . TRP A 1 63 ? 2.256 19.860 -46.988 1.00 15.92 70 TRP A O 1
ATOM 498 N N . PHE A 1 64 ? 2.334 21.787 -45.824 1.00 18.29 71 PHE A N 1
ATOM 499 C CA . PHE A 1 64 ? 3.179 22.437 -46.820 1.00 17.91 71 PHE A CA 1
ATOM 500 C C . PHE A 1 64 ? 4.557 21.790 -46.864 1.00 16.80 71 PHE A C 1
ATOM 501 O O . PHE A 1 64 ? 5.137 21.612 -47.942 1.00 15.67 71 PHE A O 1
ATOM 509 N N . THR A 1 65 ? 5.095 21.427 -45.699 1.00 21.67 72 THR A N 1
ATOM 510 C CA . THR A 1 65 ? 6.387 20.752 -45.656 1.00 20.52 72 THR A CA 1
ATOM 511 C C . THR A 1 65 ? 6.259 19.291 -46.074 1.00 17.03 72 THR A C 1
ATOM 512 O O . THR A 1 65 ? 7.143 18.753 -46.753 1.00 19.36 72 THR A O 1
ATOM 516 N N . LEU A 1 66 ? 5.160 18.637 -45.689 1.00 17.54 73 LEU A N 1
ATOM 517 C CA . LEU A 1 66 ? 4.978 17.229 -46.032 1.00 17.96 73 LEU A CA 1
ATOM 518 C C . LEU A 1 66 ? 4.744 17.042 -47.526 1.00 15.78 73 LEU A C 1
ATOM 519 O O . LEU A 1 66 ? 5.250 16.084 -48.123 1.00 17.28 73 LEU A O 1
ATOM 524 N N . LYS A 1 67 ? 3.979 17.942 -48.149 1.00 17.50 74 LYS A N 1
ATOM 525 C CA . LYS A 1 67 ? 3.727 17.830 -49.581 1.00 16.39 74 LYS A CA 1
ATOM 526 C C . LYS A 1 67 ? 4.963 18.150 -50.411 1.00 18.17 74 LYS A C 1
ATOM 527 O O . LYS A 1 67 ? 5.009 17.796 -51.594 1.00 18.81 74 LYS A O 1
ATOM 533 N N . LYS A 1 68 ? 5.959 18.810 -49.823 1.00 18.02 75 LYS A N 1
ATOM 534 C CA . LYS A 1 68 ? 7.253 18.983 -50.468 1.00 15.13 75 LYS A CA 1
ATOM 535 C C . LYS A 1 68 ? 8.164 17.778 -50.280 1.00 17.62 75 LYS A C 1
ATOM 536 O O . LYS A 1 68 ? 9.313 17.812 -50.735 1.00 20.85 75 LYS A O 1
ATOM 542 N N . GLY A 1 69 ? 7.684 16.722 -49.625 1.00 15.43 76 GLY A N 1
ATOM 543 C CA . GLY A 1 69 ? 8.489 15.549 -49.364 1.00 14.98 76 GLY A CA 1
ATOM 544 C C . GLY A 1 69 ? 9.443 15.672 -48.200 1.00 16.17 76 GLY A C 1
ATOM 545 O O . GLY A 1 69 ? 10.321 14.815 -48.047 1.00 17.87 76 GLY A O 1
ATOM 546 N N . GLU A 1 70 ? 9.298 16.703 -47.369 1.00 14.91 77 GLU A N 1
ATOM 547 C CA . GLU A 1 70 ? 10.226 16.962 -46.282 1.00 16.77 77 GLU A CA 1
ATOM 548 C C . GLU A 1 70 ? 9.592 16.635 -44.932 1.00 17.35 77 GLU A C 1
ATOM 549 O O . GLU A 1 70 ? 8.377 16.777 -44.757 1.00 17.50 77 GLU A O 1
ATOM 555 N N . PRO A 1 71 ? 10.387 16.193 -43.960 1.00 15.64 78 PRO A N 1
ATOM 556 C CA . PRO A 1 71 ? 9.829 15.873 -42.642 1.00 14.80 78 PRO A CA 1
ATOM 557 C C . PRO A 1 71 ? 9.490 17.130 -41.856 1.00 18.25 78 PRO A C 1
ATOM 558 O O . PRO A 1 71 ? 10.061 18.202 -42.070 1.00 19.16 78 PRO A O 1
ATOM 562 N N . TRP A 1 72 ? 8.546 16.981 -40.928 1.00 16.89 79 TRP A N 1
ATOM 563 C CA . TRP A 1 72 ? 8.068 18.086 -40.112 1.00 16.81 79 TRP A CA 1
ATOM 564 C C . TRP A 1 72 ? 8.087 17.690 -38.642 1.00 16.86 79 TRP A C 1
ATOM 565 O O . TRP A 1 72 ? 7.901 16.521 -38.294 1.00 16.63 79 TRP A O 1
ATOM 576 N N . SER A 1 73 ? 8.314 18.682 -37.783 1.00 16.62 80 SER A N 1
ATOM 577 C CA . SER A 1 73 ? 8.307 18.470 -36.344 1.00 12.79 80 SER A CA 1
ATOM 578 C C . SER A 1 73 ? 7.853 19.748 -35.655 1.00 13.65 80 SER A C 1
ATOM 579 O O . SER A 1 73 ? 8.069 20.853 -36.160 1.00 16.22 80 SER A O 1
ATOM 582 N N . GLY A 1 74 ? 7.221 19.586 -34.499 1.00 15.41 81 GLY A N 1
ATOM 583 C CA . GLY A 1 74 ? 6.730 20.729 -33.748 1.00 9.75 81 GLY A CA 1
ATOM 584 C C . GLY A 1 74 ? 6.014 20.267 -32.499 1.00 12.38 81 GLY A C 1
ATOM 585 O O . GLY A 1 74 ? 5.675 19.089 -32.345 1.00 15.99 81 GLY A O 1
ATOM 586 N N . ILE A 1 75 ? 5.786 21.223 -31.604 1.00 14.39 82 ILE A N 1
ATOM 587 C CA . ILE A 1 75 ? 5.135 20.958 -30.325 1.00 11.97 82 ILE A CA 1
ATOM 588 C C . ILE A 1 75 ? 3.627 21.046 -30.523 1.00 15.64 82 ILE A C 1
ATOM 589 O O . ILE A 1 75 ? 3.105 22.089 -30.930 1.00 16.06 82 ILE A O 1
ATOM 594 N N . VAL A 1 76 ? 2.927 19.952 -30.231 1.00 19.04 83 VAL A N 1
ATOM 595 C CA . VAL A 1 76 ? 1.505 19.817 -30.520 1.00 15.80 83 VAL A CA 1
ATOM 596 C C . VAL A 1 76 ? 0.749 19.583 -29.219 1.00 14.31 83 VAL A C 1
ATOM 597 O O . VAL A 1 76 ? 1.226 18.867 -28.332 1.00 12.07 83 VAL A O 1
ATOM 601 N N . LYS A 1 77 ? -0.430 20.192 -29.112 1.00 15.53 84 LYS A N 1
ATOM 602 C CA . LYS A 1 77 ? -1.351 19.971 -28.004 1.00 14.91 84 LYS A CA 1
ATOM 603 C C . LYS A 1 77 ? -2.514 19.120 -28.495 1.00 15.64 84 LYS A C 1
ATOM 604 O O . LYS A 1 77 ? -3.184 19.483 -29.467 1.00 17.08 84 LYS A O 1
ATOM 610 N N . ASN A 1 78 ? -2.753 17.998 -27.828 1.00 18.46 85 ASN A N 1
ATOM 611 C CA . ASN A 1 78 ? -3.746 17.026 -28.267 1.00 17.45 85 ASN A CA 1
ATOM 612 C C . ASN A 1 78 ? -4.874 16.923 -27.243 1.00 14.60 85 ASN A C 1
ATOM 613 O O . ASN A 1 78 ? -4.846 17.555 -26.184 1.00 14.84 85 ASN A O 1
ATOM 618 N N . ARG A 1 79 ? -5.877 16.111 -27.574 1.00 15.66 86 ARG A N 1
ATOM 619 C CA . ARG A 1 79 ? -7.081 15.976 -26.767 1.00 18.91 86 ARG A CA 1
ATOM 620 C C . ARG A 1 79 ? -7.469 14.509 -26.665 1.00 15.24 86 ARG A C 1
ATOM 621 O O . ARG A 1 79 ? -7.438 13.781 -27.661 1.00 12.39 86 ARG A O 1
ATOM 629 N N . ARG A 1 80 ? -7.837 14.081 -25.459 1.00 18.79 87 ARG A N 1
ATOM 630 C CA . ARG A 1 80 ? -8.253 12.710 -25.215 1.00 20.49 87 ARG A CA 1
ATOM 631 C C . ARG A 1 80 ? -9.767 12.577 -25.382 1.00 21.37 87 ARG A C 1
ATOM 632 O O . ARG A 1 80 ? -10.477 13.550 -25.647 1.00 23.42 87 ARG A O 1
ATOM 640 N N . LYS A 1 81 ? -10.269 11.348 -25.228 1.00 18.88 88 LYS A N 1
ATOM 641 C CA . LYS A 1 81 ? -11.699 11.102 -25.402 1.00 19.76 88 LYS A CA 1
ATOM 642 C C . LYS A 1 81 ? -12.512 11.818 -24.332 1.00 20.76 88 LYS A C 1
ATOM 643 O O . LYS A 1 81 ? -13.509 12.485 -24.635 1.00 22.68 88 LYS A O 1
ATOM 649 N N . ASN A 1 82 ? -12.105 11.685 -23.067 1.00 22.87 89 ASN A N 1
ATOM 650 C CA . ASN A 1 82 ? -12.710 12.495 -22.018 1.00 21.00 89 ASN A CA 1
ATOM 651 C C . ASN A 1 82 ? -12.423 13.975 -22.220 1.00 25.19 89 ASN A C 1
ATOM 652 O O . ASN A 1 82 ? -13.162 14.816 -21.699 1.00 25.93 89 ASN A O 1
ATOM 657 N N . GLY A 1 83 ? -11.368 14.307 -22.961 1.00 23.28 90 GLY A N 1
ATOM 658 C CA . GLY A 1 83 ? -11.074 15.678 -23.317 1.00 21.80 90 GLY A CA 1
ATOM 659 C C . GLY A 1 83 ? -9.880 16.286 -22.624 1.00 21.07 90 GLY A C 1
ATOM 660 O O . GLY A 1 83 ? -9.594 17.468 -22.854 1.00 27.02 90 GLY A O 1
ATOM 661 N N . ASP A 1 84 ? -9.181 15.534 -21.779 1.00 22.90 91 ASP A N 1
ATOM 662 C CA . ASP A 1 84 ? -7.952 16.037 -21.187 1.00 23.76 91 ASP A CA 1
ATOM 663 C C . ASP A 1 84 ? -6.919 16.294 -22.278 1.00 19.02 91 ASP A C 1
ATOM 664 O O . ASP A 1 84 ? -6.955 15.692 -23.354 1.00 18.92 91 ASP A O 1
ATOM 669 N N . HIS A 1 85 ? -5.994 17.202 -21.994 1.00 18.89 92 HIS A N 1
ATOM 670 C CA . HIS A 1 85 ? -4.994 17.617 -22.963 1.00 20.16 92 HIS A CA 1
ATOM 671 C C . HIS A 1 85 ? -3.624 17.074 -22.585 1.00 20.35 92 HIS A C 1
ATOM 672 O O . HIS A 1 85 ? -3.307 16.899 -21.404 1.00 23.51 92 HIS A O 1
ATOM 679 N N . TYR A 1 86 ? -2.814 16.804 -23.606 1.00 17.45 93 TYR A N 1
ATOM 680 C CA . TYR A 1 86 ? -1.445 16.349 -23.408 1.00 15.11 93 TYR A CA 1
ATOM 681 C C . TYR A 1 86 ? -0.587 16.884 -24.543 1.00 16.75 93 TYR A C 1
ATOM 682 O O . TYR A 1 86 ? -0.945 16.742 -25.716 1.00 16.18 93 TYR A O 1
ATOM 691 N N . TRP A 1 87 ? 0.535 17.504 -24.189 1.00 16.68 94 TRP A N 1
ATOM 692 C CA . TRP A 1 87 ? 1.441 18.082 -25.170 1.00 15.59 94 TRP A CA 1
ATOM 693 C C . TRP A 1 87 ? 2.441 17.039 -25.647 1.00 16.77 94 TRP A C 1
ATOM 694 O O . TRP A 1 87 ? 2.935 16.226 -24.860 1.00 17.45 94 TRP A O 1
ATOM 705 N N . VAL A 1 88 ? 2.737 17.067 -26.947 1.00 14.96 95 VAL A N 1
ATOM 706 C CA . VAL A 1 88 ? 3.697 16.161 -27.566 1.00 16.97 95 VAL A CA 1
ATOM 707 C C . VAL A 1 88 ? 4.512 16.938 -28.591 1.00 18.23 95 VAL A C 1
ATOM 708 O O . VAL A 1 88 ? 4.170 18.058 -28.977 1.00 15.27 95 VAL A O 1
ATOM 712 N N . ARG A 1 89 ? 5.608 16.324 -29.029 1.00 18.94 96 ARG A N 1
ATOM 713 C CA . ARG A 1 89 ? 6.381 16.794 -30.173 1.00 17.80 96 ARG A CA 1
ATOM 714 C C . ARG A 1 89 ? 6.223 15.757 -31.278 1.00 16.73 96 ARG A C 1
ATOM 715 O O . ARG A 1 89 ? 6.814 14.673 -31.209 1.00 17.90 96 ARG A O 1
ATOM 723 N N . ALA A 1 90 ? 5.415 16.080 -32.282 1.00 15.62 97 ALA A N 1
ATOM 724 C CA . ALA A 1 90 ? 5.170 15.157 -33.380 1.00 17.70 97 ALA A CA 1
ATOM 725 C C . ALA A 1 90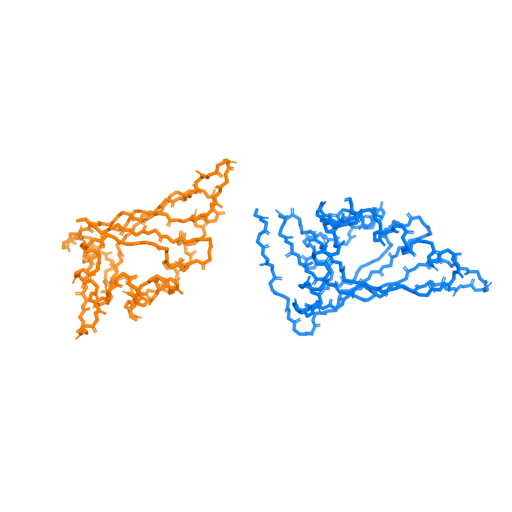 ? 6.335 15.174 -34.359 1.00 19.86 97 ALA A C 1
ATOM 726 O O . ALA A 1 90 ? 6.908 16.227 -34.647 1.00 18.04 97 ALA A O 1
ATOM 728 N N . ASN A 1 91 ? 6.688 13.995 -34.865 1.00 21.00 98 ASN A N 1
ATOM 729 C CA . ASN A 1 91 ? 7.755 13.832 -35.851 1.00 14.18 98 ASN A CA 1
ATOM 730 C C . ASN A 1 91 ? 7.1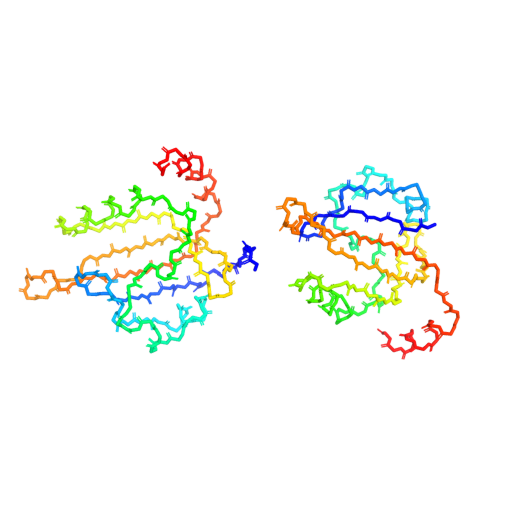63 13.103 -37.054 1.00 15.6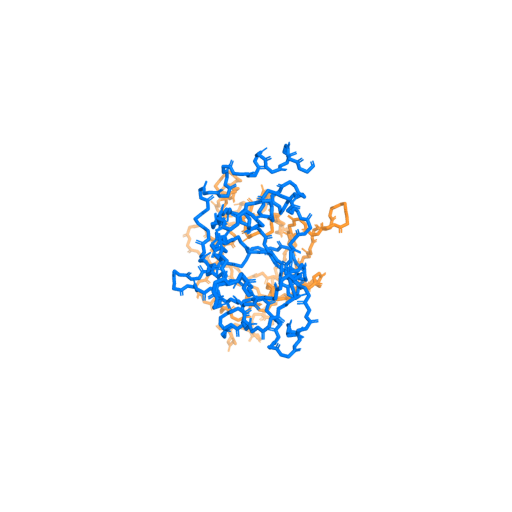9 98 ASN A C 1
ATOM 731 O O . ASN A 1 91 ? 7.301 11.885 -37.185 1.00 17.24 98 ASN A O 1
ATOM 736 N N . VAL A 1 92 ? 6.508 13.855 -37.933 1.00 16.80 99 VAL A N 1
ATOM 737 C CA . VAL A 1 92 ? 5.836 13.289 -39.097 1.00 12.74 99 VAL A CA 1
ATOM 738 C C . VAL A 1 92 ? 6.822 13.221 -40.255 1.00 14.96 99 VAL A C 1
ATOM 739 O O . VAL A 1 92 ? 7.438 14.229 -40.622 1.00 16.00 99 VAL A O 1
ATOM 743 N N . VAL A 1 93 ? 6.967 12.033 -40.835 1.00 14.86 100 VAL A N 1
ATOM 744 C CA . VAL A 1 93 ? 7.897 11.807 -41.939 1.00 13.20 100 VAL A CA 1
ATOM 745 C C . VAL A 1 93 ? 7.138 11.190 -43.109 1.00 13.88 100 VAL A C 1
ATOM 746 O O . VAL A 1 93 ? 6.363 10.243 -42.912 1.00 16.11 100 VAL A O 1
ATOM 750 N N . PRO A 1 94 ? 7.317 11.693 -44.331 1.00 13.73 101 PRO A N 1
ATOM 751 C CA . PRO A 1 94 ? 6.620 11.101 -45.483 1.00 13.81 101 PRO A CA 1
ATOM 752 C C . PRO A 1 94 ? 7.104 9.683 -45.753 1.00 16.73 101 PRO A C 1
ATOM 753 O O . PRO A 1 94 ? 8.307 9.415 -45.784 1.00 16.65 101 PRO A O 1
ATOM 757 N N . MET A 1 95 ? 6.151 8.774 -45.948 1.00 17.62 102 MET A N 1
ATOM 758 C CA . MET A 1 95 ? 6.448 7.388 -46.285 1.00 14.62 102 MET A CA 1
ATOM 759 C C . MET A 1 95 ? 6.503 7.236 -47.800 1.00 17.93 102 MET A C 1
ATOM 760 O O . MET A 1 95 ? 5.560 7.614 -48.503 1.00 19.20 102 MET A O 1
ATOM 765 N N . VAL A 1 96 ? 7.604 6.679 -48.297 1.00 15.18 103 VAL A N 1
ATOM 766 C CA . VAL A 1 96 ? 7.851 6.551 -49.728 1.00 14.25 103 VAL A CA 1
ATOM 767 C C . VAL A 1 96 ? 7.848 5.072 -50.097 1.00 18.20 103 VAL A C 1
ATOM 768 O O . VAL A 1 96 ? 8.488 4.253 -49.424 1.00 18.72 103 VAL A O 1
ATOM 772 N N . ARG A 1 97 ? 7.121 4.733 -51.162 1.00 21.07 104 ARG A N 1
ATOM 773 C CA . ARG A 1 97 ? 7.068 3.369 -51.677 1.00 20.84 104 ARG A CA 1
ATOM 774 C C . ARG A 1 97 ? 7.162 3.411 -53.194 1.00 23.32 104 ARG A C 1
ATOM 775 O O . ARG A 1 97 ? 6.337 4.055 -53.852 1.00 26.16 104 ARG A O 1
ATOM 783 N N . GLU A 1 98 ? 8.162 2.716 -53.738 1.00 19.16 105 GLU A N 1
ATOM 784 C CA . GLU A 1 98 ? 8.399 2.654 -55.180 1.00 21.96 105 GLU A CA 1
ATOM 785 C C . GLU A 1 98 ? 8.547 4.057 -55.767 1.00 20.95 105 GLU A C 1
ATOM 786 O O . GLU A 1 98 ? 7.964 4.393 -56.800 1.00 21.49 105 GLU A O 1
ATOM 792 N N . GLY A 1 99 ? 9.320 4.893 -55.075 1.00 22.05 106 GLY A N 1
ATOM 793 C CA . GLY A 1 99 ? 9.566 6.251 -55.513 1.00 24.94 106 GLY A CA 1
ATOM 794 C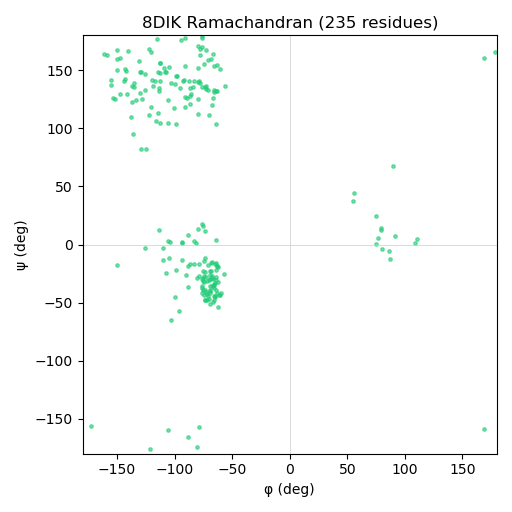 C . GLY A 1 99 ? 8.423 7.223 -55.320 1.00 20.57 106 GLY A C 1
ATOM 795 O O . GLY A 1 99 ? 8.570 8.398 -55.676 1.00 22.66 106 GLY A O 1
ATOM 796 N N . LYS A 1 100 ? 7.296 6.785 -54.766 1.00 23.58 107 LYS A N 1
ATOM 797 C CA . LYS A 1 100 ? 6.126 7.632 -54.588 1.00 22.95 107 LYS A CA 1
ATOM 798 C C . LYS A 1 100 ? 5.792 7.757 -53.109 1.00 18.29 107 LYS A C 1
ATOM 799 O O . LYS A 1 100 ? 5.824 6.768 -52.369 1.00 17.05 107 LYS A O 1
ATOM 801 N N . ILE A 1 101 ? 5.474 8.980 -52.684 1.00 18.17 108 ILE A N 1
ATOM 802 C CA . ILE A 1 101 ? 5.056 9.238 -51.311 1.00 19.89 108 ILE A CA 1
ATOM 803 C C . ILE A 1 101 ? 3.746 8.505 -51.053 1.00 19.08 108 ILE A C 1
ATOM 804 O O . ILE A 1 101 ? 2.679 8.936 -51.505 1.00 19.87 108 ILE A O 1
ATOM 809 N N . SER A 1 102 ? 3.820 7.390 -50.329 1.00 21.10 109 SER A N 1
ATOM 810 C CA . SER A 1 102 ? 2.644 6.574 -50.056 1.00 18.23 109 SER A CA 1
ATOM 811 C C . SER A 1 102 ? 1.870 7.030 -48.828 1.00 15.71 109 SER A C 1
ATOM 812 O O . SER A 1 102 ? 0.711 6.632 -48.661 1.00 16.67 109 SER A O 1
ATOM 815 N N . GLY A 1 103 ? 2.474 7.843 -47.970 1.00 14.84 110 GLY A N 1
ATOM 816 C CA . GLY A 1 103 ? 1.785 8.304 -46.779 1.00 14.60 110 GLY A CA 1
ATOM 817 C C . GLY A 1 103 ? 2.747 8.988 -45.830 1.00 14.29 110 GLY A C 1
ATOM 818 O O . GLY A 1 103 ? 3.820 9.443 -46.231 1.00 17.35 110 GLY A O 1
ATOM 819 N N . TYR A 1 104 ? 2.341 9.052 -44.562 1.00 14.28 111 TYR A N 1
ATOM 820 C CA . TYR A 1 104 ? 3.120 9.724 -43.531 1.00 13.19 111 TYR A CA 1
ATOM 821 C C . TYR A 1 104 ? 3.038 8.941 -42.230 1.00 13.56 111 TYR A C 1
ATOM 822 O O . TYR A 1 104 ? 1.943 8.589 -41.781 1.00 15.73 111 TYR A O 1
ATOM 831 N N . MET A 1 105 ? 4.196 8.670 -41.636 1.00 15.88 112 MET A N 1
ATOM 832 C CA . MET A 1 105 ? 4.302 8.065 -40.318 1.00 17.98 112 MET A CA 1
ATOM 833 C C . MET A 1 105 ? 4.801 9.110 -39.329 1.00 13.66 112 MET A C 1
ATOM 834 O O . MET A 1 105 ? 5.512 10.046 -39.704 1.00 15.12 112 MET A O 1
ATOM 839 N N . SER A 1 106 ? 4.422 8.954 -38.063 1.00 11.39 113 SER A N 1
ATOM 840 C CA . SER A 1 106 ? 4.788 9.926 -37.043 1.00 11.96 113 SER A CA 1
ATOM 841 C C . SER A 1 106 ? 5.066 9.221 -35.724 1.00 14.08 113 SER A C 1
ATOM 842 O O . SER A 1 106 ? 4.367 8.273 -35.354 1.00 16.77 113 SER A O 1
ATOM 845 N N . ILE A 1 107 ? 6.093 9.693 -35.022 1.00 17.86 114 ILE A N 1
ATOM 846 C CA . ILE A 1 107 ? 6.446 9.218 -33.690 1.00 12.25 114 ILE A CA 1
ATOM 847 C C . ILE A 1 107 ? 6.382 10.412 -32.748 1.00 14.75 114 ILE A C 1
ATOM 848 O O . ILE A 1 107 ? 7.131 11.382 -32.918 1.00 16.78 114 ILE A O 1
ATOM 853 N N . ARG A 1 108 ? 5.496 10.341 -31.758 1.00 15.49 115 ARG A N 1
ATOM 854 C CA . ARG A 1 108 ? 5.218 11.463 -30.865 1.00 13.84 115 ARG A CA 1
ATOM 855 C C . ARG A 1 108 ? 5.671 11.110 -29.454 1.00 15.27 115 ARG A C 1
ATOM 856 O O . ARG A 1 108 ? 5.094 10.225 -28.813 1.00 14.88 115 ARG A O 1
ATOM 864 N N . THR A 1 109 ? 6.699 11.805 -28.975 1.00 17.20 116 THR A N 1
ATOM 865 C CA . THR A 1 109 ? 7.165 11.661 -27.607 1.00 17.17 116 THR A CA 1
ATOM 866 C C . THR A 1 109 ? 6.512 12.724 -26.726 1.00 19.15 116 THR A C 1
ATOM 867 O O . THR A 1 109 ? 5.775 13.593 -27.199 1.00 17.09 116 THR A O 1
ATOM 871 N N . ARG A 1 110 ? 6.783 12.657 -25.426 1.00 14.86 117 ARG A N 1
ATOM 872 C CA . ARG A 1 110 ? 6.254 13.650 -24.505 1.00 18.49 117 ARG A CA 1
ATOM 873 C C . ARG A 1 110 ? 6.998 14.966 -24.669 1.00 24.35 117 ARG A C 1
ATOM 874 O O . ARG A 1 110 ? 8.229 14.996 -24.766 1.00 23.11 117 ARG A O 1
ATOM 882 N N . ALA A 1 111 ? 6.240 16.057 -24.699 1.00 22.64 118 ALA A N 1
ATOM 883 C CA . ALA A 1 111 ? 6.824 17.381 -24.849 1.00 23.10 118 ALA A CA 1
ATOM 884 C C . ALA A 1 111 ? 7.374 17.847 -23.511 1.00 25.18 118 ALA A C 1
ATOM 885 O O . ALA A 1 111 ? 6.657 17.851 -22.504 1.00 26.82 118 ALA A O 1
ATOM 887 N N . THR A 1 112 ? 8.650 18.220 -23.497 1.00 28.22 119 THR A N 1
ATOM 888 C CA . THR A 1 112 ? 9.181 18.954 -22.364 1.00 29.20 119 THR A CA 1
ATOM 889 C C . THR A 1 112 ? 8.339 20.201 -22.166 1.00 29.27 119 THR A C 1
ATOM 890 O O . THR A 1 112 ? 7.981 20.882 -23.131 1.00 30.90 119 THR A O 1
ATOM 894 N N . ASP A 1 113 ? 8.012 20.498 -20.910 1.00 29.06 120 ASP A N 1
ATOM 895 C CA . ASP A 1 113 ? 7.167 21.655 -20.651 1.00 31.03 120 ASP A CA 1
ATOM 896 C C . ASP A 1 113 ? 7.832 22.967 -21.062 1.00 35.25 120 ASP A C 1
ATOM 897 O O . ASP A 1 113 ? 7.139 23.982 -21.198 1.00 36.14 120 ASP A O 1
ATOM 902 N N . GLU A 1 114 ? 9.152 22.973 -21.286 1.00 36.66 121 GLU A N 1
ATOM 903 C CA . GLU A 1 114 ? 9.811 24.206 -21.714 1.00 31.01 121 GLU A CA 1
ATOM 904 C C . GLU A 1 114 ? 9.549 24.510 -23.180 1.00 28.83 121 GLU A C 1
ATOM 905 O O . GLU A 1 114 ? 9.529 25.682 -23.575 1.00 25.36 121 GLU A O 1
ATOM 911 N N . GLU A 1 115 ? 9.348 23.478 -23.998 1.00 28.38 122 GLU A N 1
ATOM 912 C CA . GLU A 1 115 ? 8.874 23.701 -25.355 1.00 27.21 122 GLU A CA 1
ATOM 913 C C . GLU A 1 115 ? 7.431 24.186 -25.379 1.00 23.26 122 GLU A C 1
ATOM 914 O O . GLU A 1 115 ? 7.020 24.815 -26.358 1.00 20.14 122 GLU A O 1
ATOM 920 N N . ILE A 1 116 ? 6.658 23.912 -24.324 1.00 24.69 123 ILE A N 1
ATOM 921 C CA . ILE A 1 116 ? 5.282 24.397 -24.257 1.00 23.93 123 ILE A CA 1
ATOM 922 C C . ILE A 1 116 ? 5.258 25.894 -23.976 1.00 22.43 123 ILE A C 1
ATOM 923 O O . ILE A 1 116 ? 4.549 26.657 -24.641 1.00 20.71 123 ILE A O 1
ATOM 928 N N . ALA A 1 117 ? 6.038 26.336 -22.985 1.00 24.00 124 ALA A N 1
ATOM 929 C CA . ALA A 1 117 ? 6.056 27.745 -22.611 1.00 21.08 124 ALA A CA 1
ATOM 930 C C . ALA A 1 117 ? 6.657 28.630 -23.694 1.00 21.25 124 ALA A C 1
ATOM 931 O O . ALA A 1 117 ? 6.486 29.853 -23.641 1.00 20.12 124 ALA A O 1
ATOM 933 N N . ALA A 1 118 ? 7.352 28.047 -24.669 1.00 23.35 125 ALA A N 1
ATOM 934 C CA . ALA A 1 118 ? 7.935 28.820 -25.757 1.00 21.02 125 ALA A CA 1
ATOM 935 C C . ALA A 1 118 ? 6.990 28.978 -26.939 1.00 19.92 125 ALA A C 1
ATOM 936 O O . ALA A 1 118 ? 7.103 29.957 -27.685 1.00 20.45 125 ALA A O 1
ATOM 938 N N . VAL A 1 119 ? 6.060 28.041 -27.128 1.00 18.82 126 VAL A N 1
ATOM 939 C CA . VAL A 1 119 ? 5.122 28.116 -28.242 1.00 16.34 126 VAL A CA 1
ATOM 940 C C . VAL A 1 119 ? 3.763 28.680 -27.838 1.00 19.47 126 VAL A C 1
ATOM 941 O O . VAL A 1 119 ? 3.030 29.170 -28.710 1.00 21.16 126 VAL A O 1
ATOM 945 N N . GLU A 1 120 ? 3.404 28.622 -26.556 1.00 18.85 127 GLU A N 1
ATOM 946 C CA . GLU A 1 120 ? 2.111 29.154 -26.133 1.00 17.56 127 GLU A CA 1
ATOM 947 C C . GLU A 1 120 ? 1.957 30.644 -26.419 1.00 19.00 127 GLU A C 1
ATOM 948 O O . GLU A 1 120 ? 0.875 31.040 -26.889 1.00 18.72 127 GLU A O 1
ATOM 954 N N . PRO A 1 121 ? 2.948 31.511 -26.174 1.00 19.91 128 PRO A N 1
ATOM 955 C CA . PRO A 1 121 ? 2.817 32.894 -26.660 1.00 16.42 128 PRO A CA 1
ATOM 956 C C . PRO A 1 121 ? 2.843 32.991 -28.174 1.00 18.31 128 PRO A C 1
ATOM 957 O O . PRO A 1 121 ? 2.227 33.904 -28.738 1.00 19.49 128 PRO A O 1
ATOM 961 N N . LEU A 1 122 ? 3.540 32.076 -28.851 1.00 18.95 129 LEU A N 1
ATOM 962 C CA . LEU A 1 122 ? 3.550 32.070 -30.309 1.00 16.89 129 LEU A CA 1
ATOM 963 C C . LEU A 1 122 ? 2.250 31.507 -30.872 1.00 19.07 129 LEU A C 1
ATOM 964 O O . LEU A 1 122 ? 1.767 31.975 -31.909 1.00 18.19 129 LEU A O 1
ATOM 969 N N . TYR A 1 123 ? 1.667 30.512 -30.198 1.00 20.20 130 TYR A N 1
ATOM 970 C CA . TYR A 1 123 ? 0.443 29.896 -30.700 1.00 20.95 130 TYR A CA 1
ATOM 971 C C . TYR A 1 123 ? -0.738 30.856 -30.617 1.00 17.97 130 TYR A C 1
ATOM 972 O O . TYR A 1 123 ? -1.550 30.928 -31.547 1.00 16.16 130 TYR A O 1
ATOM 981 N N . LYS A 1 124 ? -0.853 31.600 -29.514 1.00 18.92 131 LYS A N 1
ATOM 982 C CA . LYS A 1 124 ? -1.906 32.603 -29.415 1.00 19.17 131 LYS A CA 1
ATOM 983 C C . LYS A 1 124 ? -1.679 33.765 -30.371 1.00 18.14 131 LYS A C 1
ATOM 984 O O . LYS A 1 124 ? -2.610 34.538 -30.619 1.00 17.53 131 LYS A O 1
ATOM 990 N N . ALA A 1 125 ? -0.470 33.902 -30.909 1.00 19.26 132 ALA A N 1
ATOM 991 C CA . ALA A 1 125 ? -0.185 34.860 -31.968 1.00 17.19 132 ALA A CA 1
ATOM 992 C C . ALA A 1 125 ? -0.309 34.255 -33.360 1.00 19.42 132 ALA A C 1
ATOM 993 O O . ALA A 1 125 ? -0.068 34.957 -34.347 1.00 16.89 132 ALA A O 1
ATOM 995 N N . LEU A 1 126 ? -0.679 32.978 -33.462 1.00 19.54 133 LEU A N 1
ATOM 996 C CA . LEU A 1 126 ? -0.769 32.304 -34.751 1.00 22.08 133 LEU A CA 1
ATOM 997 C C . LEU A 1 126 ? -2.216 32.172 -35.213 1.00 23.03 133 LEU A C 1
ATOM 998 O O . LEU A 1 126 ? -2.600 32.760 -36.229 1.00 22.46 133 LEU A O 1
ATOM 1003 N N . ASN A 1 127 ? -3.018 31.403 -34.483 1.00 19.48 134 ASN A N 1
ATOM 1004 C CA . ASN A 1 127 ? -4.434 31.244 -34.804 1.00 22.88 134 ASN A CA 1
ATOM 1005 C C . ASN A 1 127 ? -5.148 32.592 -34.773 1.00 30.64 134 ASN A C 1
ATOM 1006 O O . ASN A 1 127 ? -4.937 33.388 -33.869 1.00 27.68 134 ASN A O 1
ATOM 1011 N N . THR B 1 12 ? -16.214 28.014 12.664 1.00 27.53 19 THR B N 1
ATOM 1012 C CA . THR B 1 12 ? -16.377 27.406 11.349 1.00 28.76 19 THR B CA 1
ATOM 1013 C C . THR B 1 12 ? -15.054 27.399 10.587 1.00 32.49 19 THR B C 1
ATOM 1014 O O . THR B 1 12 ? -14.354 28.408 10.535 1.00 33.72 19 THR B O 1
ATOM 1018 N N . LEU B 1 13 ? -14.719 26.254 9.998 1.00 35.38 20 LEU B N 1
ATOM 1019 C CA . LEU B 1 13 ? -13.465 26.068 9.270 1.00 34.14 20 LEU B CA 1
ATOM 1020 C C . LEU B 1 13 ? -13.752 26.233 7.782 1.00 34.06 20 LEU B C 1
ATOM 1021 O O . LEU B 1 13 ? -14.305 25.335 7.141 1.00 34.25 20 LEU B O 1
ATOM 1026 N N . MET B 1 14 ? -13.368 27.382 7.232 1.00 35.12 21 MET B N 1
ATOM 1027 C CA . MET B 1 14 ? -13.602 27.705 5.832 1.00 35.19 21 MET B CA 1
ATOM 1028 C C . MET B 1 14 ? -12.273 27.785 5.098 1.00 40.13 21 MET B C 1
ATOM 1029 O O . MET B 1 14 ? -11.324 28.404 5.590 1.00 34.73 21 MET B O 1
ATOM 1034 N N . SER B 1 15 ? -12.207 27.165 3.922 1.00 40.70 22 SER B N 1
ATOM 1035 C CA . SER B 1 15 ? -10.981 27.225 3.148 1.00 37.10 22 SER B CA 1
ATOM 1036 C C . SER B 1 15 ? -11.311 27.314 1.671 1.00 39.77 22 SER B C 1
ATOM 1037 O O . SER B 1 15 ? -12.347 26.825 1.215 1.00 38.01 22 SER B O 1
ATOM 1040 N N . THR B 1 16 ? -10.416 27.948 0.927 1.00 39.50 23 THR B N 1
ATOM 1041 C CA . THR B 1 16 ? -10.584 28.098 -0.510 1.00 37.95 23 THR B CA 1
ATOM 1042 C C . THR B 1 16 ? -9.276 27.736 -1.190 1.00 35.53 23 THR B C 1
ATOM 1043 O O . THR B 1 16 ? -8.229 28.320 -0.882 1.00 31.76 23 THR B O 1
ATOM 1047 N N . THR B 1 17 ? -9.347 26.783 -2.114 1.00 34.32 24 THR B N 1
ATOM 1048 C CA . THR B 1 17 ? -8.202 26.329 -2.880 1.00 35.47 24 THR B CA 1
ATOM 1049 C C . THR B 1 17 ? -8.495 26.539 -4.360 1.00 39.60 24 THR B C 1
ATOM 1050 O O . THR B 1 17 ? -9.544 27.069 -4.736 1.00 41.36 24 THR B O 1
ATOM 1054 N N . ASP B 1 18 ? -7.567 26.087 -5.202 1.00 39.16 25 ASP B N 1
ATOM 1055 C CA . ASP B 1 18 ? -7.693 26.158 -6.645 1.00 40.32 25 ASP B CA 1
ATOM 1056 C C . ASP B 1 18 ? -7.996 24.763 -7.206 1.00 40.92 25 ASP B C 1
ATOM 1057 O O . ASP B 1 18 ? -8.457 23.875 -6.477 1.00 39.04 25 ASP B O 1
ATOM 1062 N N . LEU B 1 19 ? -7.730 24.571 -8.500 1.00 43.18 26 LEU B N 1
ATOM 1063 C CA . LEU B 1 19 ? -8.091 23.323 -9.168 1.00 42.97 26 LEU B CA 1
ATOM 1064 C C . LEU B 1 19 ? -7.120 22.185 -8.876 1.00 42.73 26 LEU B C 1
ATOM 1065 O O . LEU B 1 19 ? -7.455 21.020 -9.119 1.00 41.88 26 LEU B O 1
ATOM 1070 N N . GLN B 1 20 ? -5.931 22.497 -8.365 1.00 42.56 27 GLN B N 1
ATOM 1071 C CA . GLN B 1 20 ? -4.866 21.524 -8.181 1.00 39.23 27 GLN B CA 1
ATOM 1072 C C . GLN B 1 20 ? -4.667 21.106 -6.731 1.00 39.96 27 GLN B C 1
ATOM 1073 O O . GLN B 1 20 ? -3.927 20.149 -6.477 1.00 41.18 27 GLN B O 1
ATOM 1079 N N . GLY B 1 21 ? -5.279 21.807 -5.776 1.00 40.85 28 GLY B N 1
ATOM 1080 C CA . GLY B 1 21 ? -5.156 21.466 -4.371 1.00 38.81 28 GLY B CA 1
ATOM 1081 C C . GLY B 1 21 ? -4.371 22.450 -3.533 1.00 40.43 28 GLY B C 1
ATOM 1082 O O . GLY B 1 21 ? -4.155 22.185 -2.344 1.00 41.84 28 GLY B O 1
ATOM 1083 N N . TYR B 1 22 ? -3.940 23.571 -4.099 1.00 39.39 29 TYR B N 1
ATOM 1084 C CA . TYR B 1 22 ? -3.168 24.567 -3.372 1.00 42.43 29 TYR B CA 1
ATOM 1085 C C . TYR B 1 22 ? -4.093 25.658 -2.849 1.00 37.71 29 TYR B C 1
ATOM 1086 O O . TYR B 1 22 ? -4.964 26.151 -3.572 1.00 37.07 29 TYR B O 1
ATOM 1095 N N . ILE B 1 23 ? -3.895 26.032 -1.590 1.00 34.75 30 ILE B N 1
ATOM 1096 C CA . ILE B 1 23 ? -4.826 26.912 -0.892 1.00 34.59 30 ILE B CA 1
ATOM 1097 C C . ILE B 1 23 ? -4.642 28.345 -1.372 1.00 33.57 30 ILE B C 1
ATOM 1098 O O . ILE B 1 23 ? -3.511 28.830 -1.510 1.00 36.30 30 ILE B O 1
ATOM 1103 N N . THR B 1 24 ? -5.762 29.029 -1.618 1.00 35.47 31 THR B N 1
ATOM 1104 C CA . THR B 1 24 ? -5.771 30.427 -2.035 1.00 34.51 31 THR B CA 1
ATOM 1105 C C . THR B 1 24 ? -6.064 31.374 -0.878 1.00 36.22 31 THR B C 1
ATOM 1106 O O . THR B 1 24 ? -5.381 32.391 -0.724 1.00 35.74 31 THR B O 1
ATOM 1110 N N . HIS B 1 25 ? -7.057 31.055 -0.049 1.00 36.31 32 HIS B N 1
ATOM 1111 C CA . HIS B 1 25 ? -7.397 31.895 1.088 1.00 31.29 32 HIS B CA 1
ATOM 1112 C C . HIS B 1 25 ? -7.961 31.030 2.205 1.00 34.58 32 HIS B C 1
ATOM 1113 O O . HIS B 1 25 ? -8.428 29.911 1.977 1.00 32.56 32 HIS B O 1
ATOM 1120 N N . ALA B 1 26 ? -7.911 31.571 3.420 1.00 37.21 33 ALA B N 1
ATOM 1121 C CA . ALA B 1 26 ? -8.427 30.900 4.604 1.00 36.65 33 ALA B CA 1
ATOM 1122 C C . ALA B 1 26 ? -8.788 31.956 5.638 1.00 38.77 33 ALA B C 1
ATOM 1123 O O . ALA B 1 26 ? -8.073 32.950 5.789 1.00 36.93 33 ALA B O 1
ATOM 1125 N N . ASN B 1 27 ? -9.893 31.734 6.346 1.00 40.88 34 ASN B N 1
ATOM 1126 C CA . ASN B 1 27 ? -10.368 32.692 7.335 1.00 37.79 34 ASN B CA 1
ATOM 1127 C C . ASN B 1 27 ? -9.582 32.522 8.637 1.00 40.53 34 ASN B C 1
ATOM 1128 O O . ASN B 1 27 ? -8.621 31.751 8.719 1.00 43.05 34 ASN B O 1
ATOM 1133 N N . ASP B 1 28 ? -9.993 33.248 9.680 1.00 38.57 35 ASP B N 1
ATOM 1134 C CA . ASP B 1 28 ? -9.192 33.316 10.899 1.00 33.43 35 ASP B CA 1
ATOM 1135 C C . ASP B 1 28 ? -9.268 32.022 11.700 1.00 36.31 35 ASP B C 1
ATOM 1136 O O . ASP B 1 28 ? -8.260 31.580 12.266 1.00 37.84 35 ASP B O 1
ATOM 1141 N N . THR B 1 29 ? -10.450 31.404 11.769 1.00 36.66 36 THR B N 1
ATOM 1142 C CA . THR B 1 29 ? -10.606 30.201 12.581 1.00 37.47 36 THR B CA 1
ATOM 1143 C C . THR B 1 29 ? -9.739 29.063 12.056 1.00 36.76 36 THR B C 1
ATOM 1144 O O . THR B 1 29 ? -9.110 28.342 12.839 1.00 39.62 36 THR B O 1
ATOM 1148 N N . PHE B 1 30 ? -9.690 28.888 10.732 1.00 34.32 37 PHE B N 1
ATOM 1149 C CA . PHE B 1 30 ? -8.795 27.893 10.151 1.00 37.27 37 PHE B CA 1
ATOM 1150 C C . PHE B 1 30 ? -7.343 28.192 10.505 1.00 38.19 37 PHE B C 1
ATOM 1151 O O . PHE B 1 30 ? -6.579 27.282 10.841 1.00 40.70 37 PHE B O 1
ATOM 1159 N N . VAL B 1 31 ? -6.951 29.467 10.451 1.00 37.63 38 VAL B N 1
ATOM 1160 C CA . VAL B 1 31 ? -5.586 29.844 10.810 1.00 37.17 38 VAL B CA 1
ATOM 1161 C C . VAL B 1 31 ? -5.327 29.575 12.288 1.00 40.38 38 VAL B C 1
ATOM 1162 O O . VAL B 1 31 ? -4.284 29.024 12.662 1.00 41.71 38 VAL B O 1
ATOM 1166 N N . GLN B 1 32 ? -6.276 29.949 13.149 1.00 40.06 39 GLN B N 1
ATOM 1167 C CA . GLN B 1 32 ? -6.074 29.794 14.586 1.00 38.55 39 GLN B CA 1
ATOM 1168 C C . GLN B 1 32 ? -5.984 28.326 14.986 1.00 41.06 39 GLN B C 1
ATOM 1169 O O . GLN B 1 32 ? -5.118 27.950 15.785 1.00 46.98 39 GLN B O 1
ATOM 1175 N N . VAL B 1 33 ? -6.865 27.480 14.452 1.00 41.22 40 VAL B N 1
ATOM 1176 C CA . VAL B 1 33 ? -6.821 26.071 14.828 1.00 43.85 40 VAL B CA 1
ATOM 1177 C C . VAL B 1 33 ? -5.632 25.373 14.174 1.00 46.67 40 VAL B C 1
ATOM 1178 O O . VAL B 1 33 ? -4.847 24.707 14.855 1.00 46.88 40 VAL B O 1
ATOM 1182 N N . SER B 1 34 ? -5.436 25.564 12.864 1.00 44.60 41 SER B N 1
ATOM 1183 C CA . SER B 1 34 ? -4.358 24.860 12.173 1.00 43.06 41 SER B CA 1
ATOM 1184 C C . SER B 1 34 ? -2.987 25.265 12.700 1.00 44.04 41 SER B C 1
ATOM 1185 O O . SER B 1 34 ? -2.042 24.468 12.652 1.00 44.62 41 SER B O 1
ATOM 1188 N N . GLY B 1 35 ? -2.857 26.488 13.206 1.00 46.62 42 GLY B N 1
ATOM 1189 C CA . GLY B 1 35 ? -1.585 26.983 13.678 1.00 45.28 42 GLY B CA 1
ATOM 1190 C C . GLY B 1 35 ? -0.717 27.610 12.613 1.00 41.76 42 GLY B C 1
ATOM 1191 O O . GLY B 1 35 ? 0.351 28.141 12.942 1.00 48.68 42 GLY B O 1
ATOM 1192 N N . TYR B 1 36 ? -1.133 27.558 11.353 1.00 37.60 43 TYR B N 1
ATOM 1193 C CA . TYR B 1 36 ? -0.428 28.195 10.254 1.00 36.55 43 TYR B CA 1
ATOM 1194 C C . TYR B 1 36 ? -1.081 29.534 9.939 1.00 31.52 43 TYR B C 1
ATOM 1195 O O . TYR B 1 36 ? -2.300 29.688 10.040 1.00 35.38 43 TYR B O 1
ATOM 1204 N N . THR B 1 37 ? -0.260 30.506 9.555 1.00 29.58 44 THR B N 1
ATOM 1205 C CA . THR B 1 37 ? -0.811 31.802 9.197 1.00 32.80 44 THR B CA 1
ATOM 1206 C C . THR B 1 37 ? -1.377 31.771 7.780 1.00 32.60 44 THR B C 1
ATOM 1207 O O . THR B 1 37 ? -1.198 30.812 7.024 1.00 35.54 44 THR B O 1
ATOM 1211 N N . LEU B 1 38 ? -2.074 32.854 7.424 1.00 32.37 45 LEU B N 1
ATOM 1212 C CA . LEU B 1 38 ? -2.630 32.974 6.080 1.00 32.47 45 LEU B CA 1
ATOM 1213 C C . LEU B 1 38 ? -1.532 32.994 5.024 1.00 32.31 45 LEU B C 1
ATOM 1214 O O . LEU B 1 38 ? -1.734 32.501 3.909 1.00 38.54 45 LEU B O 1
ATOM 1219 N N . GLN B 1 39 ? -0.364 33.549 5.357 1.00 36.12 46 GLN B N 1
ATOM 1220 C CA . GLN B 1 39 ? 0.729 33.603 4.391 1.00 34.43 46 GLN B CA 1
ATOM 1221 C C . GLN B 1 39 ? 1.386 32.238 4.218 1.00 32.49 46 GLN B C 1
ATOM 1222 O O . GLN B 1 39 ? 1.755 31.860 3.101 1.00 34.46 46 GLN B O 1
ATOM 1228 N N . GLU B 1 40 ? 1.544 31.483 5.309 1.00 30.25 47 GLU B N 1
ATOM 1229 C CA . GLU B 1 40 ? 2.077 30.128 5.192 1.00 30.93 47 GLU B CA 1
ATOM 1230 C C . GLU B 1 40 ? 1.122 29.217 4.430 1.00 36.63 47 GLU B C 1
ATOM 1231 O O . GLU B 1 40 ? 1.561 28.328 3.692 1.00 36.14 47 GLU B O 1
ATOM 1237 N N . LEU B 1 41 ? -0.186 29.423 4.591 1.00 37.92 48 LEU B N 1
ATOM 1238 C CA . LEU B 1 41 ? -1.159 28.519 3.987 1.00 34.38 48 LEU B CA 1
ATOM 1239 C C . LEU B 1 41 ? -1.394 28.817 2.511 1.00 33.01 48 LEU B C 1
ATOM 1240 O O . LEU B 1 41 ? -1.729 27.906 1.746 1.00 34.54 48 LEU B O 1
ATOM 1245 N N . GLN B 1 42 ? -1.224 30.068 2.090 1.00 33.50 49 GLN B N 1
ATOM 1246 C CA . GLN B 1 42 ? -1.458 30.440 0.701 1.00 38.32 49 GLN B CA 1
ATOM 1247 C C . GLN B 1 42 ? -0.334 29.897 -0.173 1.00 41.45 49 GLN B C 1
ATOM 1248 O O . GLN B 1 42 ? 0.845 29.992 0.183 1.00 42.43 49 GLN B O 1
ATOM 1254 N N . GLY B 1 43 ? -0.699 29.344 -1.328 1.00 37.61 50 GLY B N 1
ATOM 1255 C CA . GLY B 1 43 ? 0.263 28.735 -2.220 1.00 37.61 50 GLY B CA 1
ATOM 1256 C C . GLY B 1 43 ? 0.746 27.365 -1.800 1.00 41.58 50 GLY B C 1
ATOM 1257 O O . GLY B 1 43 ? 1.641 26.812 -2.454 1.00 43.14 50 GLY B O 1
ATOM 1258 N N . GLN B 1 44 ? 0.183 26.798 -0.736 1.00 38.82 51 GLN B N 1
ATOM 1259 C CA . GLN B 1 44 ? 0.573 25.507 -0.201 1.00 38.92 51 GLN B CA 1
ATOM 1260 C C . GLN B 1 44 ? -0.555 24.493 -0.356 1.00 41.36 51 GLN B C 1
ATOM 1261 O O . GLN B 1 44 ? -1.735 24.856 -0.312 1.00 40.03 51 GLN B O 1
ATOM 1267 N N . PRO B 1 45 ? -0.227 23.217 -0.543 1.00 43.78 52 PRO B N 1
ATOM 1268 C CA . PRO B 1 45 ? -1.276 22.203 -0.679 1.00 43.53 52 PRO B CA 1
ATOM 1269 C C . PRO B 1 45 ? -2.064 22.049 0.610 1.00 42.39 52 PRO B C 1
ATOM 1270 O O . PRO B 1 45 ? -1.567 22.311 1.709 1.00 41.37 52 PRO B O 1
ATOM 1274 N N . HIS B 1 46 ? -3.314 21.615 0.463 1.00 42.30 53 HIS B N 1
ATOM 1275 C CA . HIS B 1 46 ? -4.206 21.419 1.597 1.00 41.65 53 HIS B CA 1
ATOM 1276 C C . HIS B 1 46 ? -3.900 20.147 2.382 1.00 43.40 53 HIS B C 1
ATOM 1277 O O . HIS B 1 46 ? -4.752 19.690 3.153 1.00 43.37 53 HIS B O 1
ATOM 1284 N N . ASN B 1 47 ? -2.711 19.570 2.209 1.00 43.52 54 ASN B N 1
ATOM 1285 C CA . ASN B 1 47 ? -2.314 18.365 2.922 1.00 42.47 54 ASN B CA 1
ATOM 1286 C C . ASN B 1 47 ? -1.336 18.640 4.056 1.00 41.57 54 ASN B C 1
ATOM 1287 O O . ASN B 1 47 ? -0.877 17.695 4.704 1.00 40.17 54 ASN B O 1
ATOM 1292 N N . MET B 1 48 ? -0.993 19.907 4.303 1.00 41.60 55 MET B N 1
ATOM 1293 C CA . MET B 1 48 ? -0.206 20.231 5.488 1.00 38.23 55 MET B CA 1
ATOM 1294 C C . MET B 1 48 ? -1.044 20.113 6.751 1.00 40.01 55 MET B C 1
ATOM 1295 O O . MET B 1 48 ? -0.507 19.837 7.830 1.00 41.80 55 MET B O 1
ATOM 1300 N N . VAL B 1 49 ? -2.361 20.317 6.637 1.00 40.88 56 VAL B N 1
ATOM 1301 C CA . VAL B 1 49 ? -3.275 20.061 7.748 1.00 35.38 56 VAL B CA 1
ATOM 1302 C C . VAL B 1 49 ? -3.635 18.592 7.874 1.00 38.92 56 VAL B C 1
ATOM 1303 O O . VAL B 1 49 ? -4.416 18.231 8.763 1.00 42.70 56 VAL B O 1
ATOM 1307 N N . ARG B 1 50 ? -3.089 17.733 7.017 1.00 40.92 57 ARG B N 1
ATOM 1308 C CA . ARG B 1 50 ? -3.464 16.327 7.006 1.00 41.11 57 ARG B CA 1
ATOM 1309 C C . ARG B 1 50 ? -2.765 15.560 8.120 1.00 44.16 57 ARG B C 1
ATOM 1310 O O . ARG B 1 50 ? -1.586 15.785 8.408 1.00 45.24 57 ARG B O 1
ATOM 1318 N N . HIS B 1 51 ? -3.506 14.648 8.744 1.00 47.47 58 HIS B N 1
ATOM 1319 C CA . HIS B 1 51 ? -2.998 13.690 9.716 1.00 45.86 58 HIS B CA 1
ATOM 1320 C C . HIS B 1 51 ? -2.593 12.399 9.007 1.00 46.31 58 HIS B C 1
ATOM 1321 O O . HIS B 1 51 ? -3.266 11.973 8.064 1.00 42.25 58 HIS B O 1
ATOM 1328 N N . PRO B 1 52 ? -1.497 11.762 9.430 1.00 46.42 59 PRO B N 1
ATOM 1329 C CA . PRO B 1 52 ? -1.039 10.551 8.727 1.00 46.20 59 PRO B CA 1
ATOM 1330 C C . PRO B 1 52 ? -2.000 9.378 8.823 1.00 47.77 59 PRO B C 1
ATOM 1331 O O . PRO B 1 52 ? -1.877 8.441 8.025 1.00 48.77 59 PRO B O 1
ATOM 1335 N N . ASP B 1 53 ? -2.948 9.394 9.761 1.00 47.89 60 ASP B N 1
ATOM 1336 C CA . ASP B 1 53 ? -3.840 8.255 9.938 1.00 44.50 60 ASP B CA 1
ATOM 1337 C C . ASP B 1 53 ? -5.021 8.264 8.976 1.00 44.87 60 ASP B C 1
ATOM 1338 O O . ASP B 1 53 ? -5.673 7.227 8.810 1.00 46.24 60 ASP B O 1
ATOM 1343 N N . MET B 1 54 ? -5.314 9.394 8.347 1.00 42.23 61 MET B N 1
ATOM 1344 C CA . MET B 1 54 ? -6.408 9.442 7.384 1.00 40.25 61 MET B CA 1
ATOM 1345 C C . MET B 1 54 ? -6.020 8.669 6.131 1.00 40.89 61 MET B C 1
ATOM 1346 O O . MET B 1 54 ? -4.914 8.859 5.607 1.00 38.90 61 MET B O 1
ATOM 1351 N N . PRO B 1 55 ? -6.882 7.798 5.618 1.00 40.61 62 PRO B N 1
ATOM 1352 C CA . PRO B 1 55 ? -6.501 6.947 4.491 1.00 34.76 62 PRO B CA 1
ATOM 1353 C C . PRO B 1 55 ? -6.537 7.692 3.164 1.00 35.61 62 PRO B C 1
ATOM 1354 O O . PRO B 1 55 ? -7.133 8.762 3.028 1.00 38.60 62 PRO B O 1
ATOM 1358 N N . LYS B 1 56 ? -5.878 7.087 2.172 1.00 36.74 63 LYS B N 1
ATOM 1359 C CA . LYS B 1 56 ? -5.823 7.666 0.835 1.00 35.54 63 LYS B CA 1
ATOM 1360 C C . LYS B 1 56 ? -7.131 7.483 0.078 1.00 32.55 63 LYS B C 1
ATOM 1361 O O . LYS B 1 56 ? -7.484 8.327 -0.753 1.00 33.99 63 LYS B O 1
ATOM 1367 N N . ALA B 1 57 ? -7.858 6.394 0.346 1.00 36.41 64 ALA B N 1
ATOM 1368 C CA . ALA B 1 57 ? -9.107 6.145 -0.365 1.00 35.24 64 ALA B CA 1
ATOM 1369 C C . ALA B 1 57 ? -10.174 7.172 -0.012 1.00 34.85 64 ALA B C 1
ATOM 1370 O O . ALA B 1 57 ? -11.050 7.461 -0.835 1.00 34.00 64 ALA B O 1
ATOM 1372 N N . VAL B 1 58 ? -10.127 7.726 1.201 1.00 35.59 65 VAL B N 1
ATOM 1373 C CA . VAL B 1 58 ? -11.067 8.781 1.562 1.00 35.73 65 VAL B CA 1
ATOM 1374 C C . VAL B 1 58 ? -10.826 10.017 0.710 1.00 35.68 65 VAL B C 1
ATOM 1375 O O . VAL B 1 58 ? -11.769 10.616 0.180 1.00 37.31 65 VAL B O 1
ATOM 1379 N N . PHE B 1 59 ? -9.563 10.412 0.552 1.00 34.99 66 PHE B N 1
ATOM 1380 C CA . PHE B 1 59 ? -9.238 11.536 -0.313 1.00 36.50 66 PHE B CA 1
ATOM 1381 C C . PHE B 1 59 ? -9.316 11.175 -1.791 1.00 34.15 66 PHE B C 1
ATOM 1382 O O . PHE B 1 59 ? -9.498 12.068 -2.625 1.00 33.31 66 PHE B O 1
ATOM 1390 N N . ALA B 1 60 ? -9.191 9.890 -2.133 1.00 33.81 67 ALA B N 1
ATOM 1391 C CA . ALA B 1 60 ? -9.389 9.471 -3.516 1.00 35.16 67 ALA B CA 1
ATOM 1392 C C . ALA B 1 60 ? -10.855 9.585 -3.913 1.00 32.99 67 ALA B C 1
ATOM 1393 O O . ALA B 1 60 ? -11.180 10.117 -4.981 1.00 34.87 67 ALA B O 1
ATOM 1395 N N . ASP B 1 61 ? -11.756 9.086 -3.063 1.00 35.47 68 ASP B N 1
ATOM 1396 C CA . ASP B 1 61 ? -13.183 9.283 -3.296 1.00 34.43 68 ASP B CA 1
ATOM 1397 C C . ASP B 1 61 ? -13.556 10.758 -3.221 1.00 35.91 68 ASP B C 1
ATOM 1398 O O . ASP B 1 61 ? -14.488 11.199 -3.903 1.00 37.48 68 ASP B O 1
ATOM 1403 N N . MET B 1 62 ? -12.835 11.531 -2.406 1.00 35.26 69 MET B N 1
ATOM 1404 C CA . MET B 1 62 ? -13.085 12.966 -2.318 1.00 34.23 69 MET B CA 1
ATOM 1405 C C . MET B 1 62 ? -12.837 13.649 -3.657 1.00 35.79 69 MET B C 1
ATOM 1406 O O . MET B 1 62 ? -13.707 14.355 -4.179 1.00 38.69 69 MET B O 1
ATOM 1411 N N . TRP B 1 63 ? -11.649 13.444 -4.232 1.00 36.95 70 TRP B N 1
ATOM 1412 C CA . TRP B 1 63 ? -11.328 14.087 -5.501 1.00 37.88 70 TRP B CA 1
ATOM 1413 C C . TRP B 1 63 ? -12.108 13.479 -6.658 1.00 38.91 70 TRP B C 1
ATOM 1414 O O . TRP B 1 63 ? -12.422 14.183 -7.625 1.00 41.67 70 TRP B O 1
ATOM 1425 N N . PHE B 1 64 ? -12.423 12.183 -6.589 1.00 36.82 71 PHE B N 1
ATOM 1426 C CA . PHE B 1 64 ? -13.288 11.595 -7.605 1.00 38.11 71 PHE B CA 1
ATOM 1427 C C . PHE B 1 64 ? -14.654 12.266 -7.602 1.00 40.87 71 PHE B C 1
ATOM 1428 O O . PHE B 1 64 ? -15.196 12.592 -8.664 1.00 41.92 71 PHE B O 1
ATOM 1436 N N . THR B 1 65 ? -15.215 12.501 -6.412 1.00 41.15 72 THR B N 1
ATOM 1437 C CA . THR B 1 65 ? -16.482 13.216 -6.315 1.00 38.85 72 THR B CA 1
ATOM 1438 C C . THR B 1 65 ? -16.339 14.669 -6.746 1.00 43.02 72 THR B C 1
ATOM 1439 O O . THR B 1 65 ? -17.262 15.231 -7.347 1.00 45.70 72 THR B O 1
ATOM 1443 N N . LEU B 1 66 ? -15.196 15.292 -6.456 1.00 45.26 73 LEU B N 1
ATOM 1444 C CA . LEU B 1 66 ? -15.001 16.686 -6.835 1.00 44.46 73 LEU B CA 1
ATOM 1445 C C . LEU B 1 66 ? -14.752 16.835 -8.330 1.00 45.99 73 LEU B C 1
ATOM 1446 O O . LEU B 1 66 ? -15.159 17.839 -8.924 1.00 50.65 73 LEU B O 1
ATOM 1451 N N . LYS B 1 67 ? -14.109 15.848 -8.954 1.00 45.17 74 LYS B N 1
ATOM 1452 C CA . LYS B 1 67 ? -13.935 15.812 -10.400 1.00 43.07 74 LYS B CA 1
ATOM 1453 C C . LYS B 1 67 ? -15.231 15.458 -11.135 1.00 44.66 74 LYS B C 1
ATOM 1454 O O . LYS B 1 67 ? -15.211 15.178 -12.341 1.00 51.31 74 LYS B O 1
ATOM 1460 N N . LYS B 1 68 ? -16.357 15.465 -10.421 1.00 44.38 75 LYS B N 1
ATOM 1461 C CA . LYS B 1 68 ? -17.675 15.269 -10.998 1.00 46.14 75 LYS B CA 1
ATOM 1462 C C . LYS B 1 68 ? -18.515 16.535 -10.992 1.00 49.38 75 LYS B C 1
ATOM 1463 O O . LYS B 1 68 ? -19.559 16.570 -11.651 1.00 53.57 75 LYS B O 1
ATOM 1469 N N . GLY B 1 69 ? -18.100 17.566 -10.256 1.00 48.04 76 GLY B N 1
ATOM 1470 C CA . GLY B 1 69 ? -18.994 18.635 -9.873 1.00 45.24 76 GLY B CA 1
ATOM 1471 C C . GLY B 1 69 ? -19.883 18.300 -8.697 1.00 43.47 76 GLY B C 1
ATOM 1472 O O . GLY B 1 69 ? -20.632 19.172 -8.236 1.00 42.11 76 GLY B O 1
ATOM 1473 N N . GLU B 1 70 ? -19.823 17.069 -8.195 1.00 42.66 77 GLU B N 1
ATOM 1474 C CA . GLU B 1 70 ? -20.652 16.648 -7.073 1.00 42.72 77 GLU B CA 1
ATOM 1475 C C . GLU B 1 70 ? -19.994 17.050 -5.759 1.00 41.08 77 GLU B C 1
ATOM 1476 O O . GLU B 1 70 ? -18.783 16.867 -5.598 1.00 40.32 77 GLU B O 1
ATOM 1482 N N . PRO B 1 71 ? -20.746 17.598 -4.809 1.00 38.78 78 PRO B N 1
ATOM 1483 C CA . PRO B 1 71 ? -20.161 17.945 -3.511 1.00 41.27 78 PRO B CA 1
ATOM 1484 C C . PRO B 1 71 ? -19.730 16.702 -2.746 1.00 42.08 78 PRO B C 1
ATOM 1485 O O . PRO B 1 71 ? -20.125 15.575 -3.052 1.00 40.64 78 PRO B O 1
ATOM 1489 N N . TRP B 1 72 ? -18.900 16.928 -1.731 1.00 36.29 79 TRP B N 1
ATOM 1490 C CA . TRP B 1 72 ? -18.351 15.851 -0.921 1.00 35.97 79 TRP B CA 1
ATOM 1491 C C . TRP B 1 72 ? -18.573 16.146 0.555 1.00 36.37 79 TRP B C 1
ATOM 1492 O O . TRP B 1 72 ? -18.584 17.304 0.980 1.00 37.17 79 TRP B O 1
ATOM 1503 N N . SER B 1 73 ? -18.750 15.079 1.331 1.00 35.79 80 SER B N 1
ATOM 1504 C CA . SER B 1 73 ? -18.934 15.178 2.771 1.00 33.33 80 SER B CA 1
ATOM 1505 C C . SER B 1 73 ? -18.210 14.023 3.446 1.00 31.25 80 SER B C 1
ATOM 1506 O O . SER B 1 73 ? -18.073 12.939 2.874 1.00 32.30 80 SER B O 1
ATOM 1509 N N . GLY B 1 74 ? -17.743 14.265 4.668 1.00 31.17 81 GLY B N 1
ATOM 1510 C CA . GLY B 1 74 ? -17.049 13.231 5.410 1.00 31.29 81 GLY B CA 1
ATOM 1511 C C . GLY B 1 74 ? -16.352 13.719 6.663 1.00 34.33 81 GLY B C 1
ATOM 1512 O O . GLY B 1 74 ? -16.089 14.915 6.817 1.00 33.72 81 GLY B O 1
ATOM 1513 N N . ILE B 1 75 ? -16.050 12.792 7.567 1.00 37.25 82 ILE B N 1
ATOM 1514 C CA . ILE B 1 75 ? -15.352 13.105 8.809 1.00 35.87 82 ILE B CA 1
ATOM 1515 C C . ILE B 1 75 ? -13.857 12.947 8.565 1.00 36.74 82 ILE B C 1
ATOM 1516 O O . ILE B 1 75 ? -13.385 11.852 8.238 1.00 33.58 82 ILE B O 1
ATOM 1521 N N . VAL B 1 76 ? -13.112 14.038 8.722 1.00 34.97 83 VAL B N 1
ATOM 1522 C CA . VAL B 1 76 ? -11.684 14.074 8.433 1.00 33.15 83 VAL B CA 1
ATOM 1523 C C . VAL B 1 76 ? -10.927 14.378 9.718 1.00 36.85 83 VAL B C 1
ATO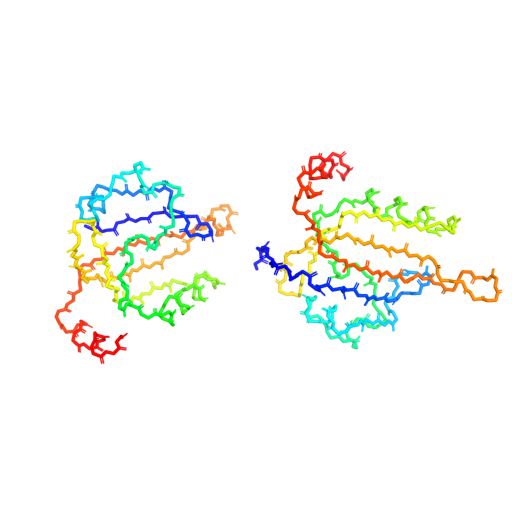M 1524 O O . VAL B 1 76 ? -11.375 15.186 10.540 1.00 36.14 83 VAL B O 1
ATOM 1528 N N . LYS B 1 77 ? -9.784 13.717 9.892 1.00 37.66 84 LYS B N 1
ATOM 1529 C CA . LYS B 1 77 ? -8.881 13.958 11.010 1.00 33.75 84 LYS B CA 1
ATOM 1530 C C . LYS B 1 77 ? -7.727 14.827 10.525 1.00 35.22 84 LYS B C 1
ATOM 1531 O O . LYS B 1 77 ? -6.960 14.413 9.650 1.00 36.26 84 LYS B O 1
ATOM 1537 N N . ASN B 1 78 ? -7.605 16.025 11.088 1.00 37.65 85 ASN B N 1
ATOM 1538 C CA . ASN B 1 78 ? -6.619 16.996 10.639 1.00 39.73 85 ASN B CA 1
ATOM 1539 C C . ASN B 1 78 ? -5.549 17.222 11.699 1.00 39.77 85 ASN B C 1
ATOM 1540 O O . ASN B 1 78 ? -5.815 17.159 12.903 1.00 42.62 85 ASN B O 1
ATOM 1545 N N . ARG B 1 79 ? -4.333 17.495 11.234 1.00 39.98 86 ARG B N 1
ATOM 1546 C CA . ARG B 1 79 ? -3.205 17.778 12.109 1.00 41.01 86 ARG B CA 1
ATOM 1547 C C . ARG B 1 79 ? -2.965 19.279 12.199 1.00 43.35 86 ARG B C 1
ATOM 1548 O O . ARG B 1 79 ? -3.016 19.989 11.190 1.00 39.61 86 ARG B O 1
ATOM 1556 N N . ARG B 1 80 ? -2.689 19.748 13.417 1.00 46.07 87 ARG B N 1
ATOM 1557 C CA . ARG B 1 80 ? -2.413 21.154 13.679 1.00 44.96 87 ARG B CA 1
ATOM 1558 C C . ARG B 1 80 ? -0.984 21.507 13.286 1.00 44.41 87 ARG B C 1
ATOM 1559 O O . ARG B 1 80 ? -0.378 20.838 12.442 1.00 44.88 87 ARG B O 1
ATOM 1567 N N . LYS B 1 81 ? -0.449 22.571 13.885 1.00 47.96 88 LYS B N 1
ATOM 1568 C CA . LYS B 1 81 ? 0.956 22.932 13.741 1.00 44.24 88 LYS B CA 1
ATOM 1569 C C . LYS B 1 81 ? 1.781 22.397 14.907 1.00 37.87 88 LYS B C 1
ATOM 1570 O O . LYS B 1 81 ? 2.728 21.632 14.705 1.00 40.50 88 LYS B O 1
ATOM 1576 N N . ASN B 1 82 ? 1.420 22.771 16.134 1.00 39.01 89 ASN B N 1
ATOM 1577 C CA . ASN B 1 82 ? 2.140 22.343 17.335 1.00 39.43 89 ASN B CA 1
ATOM 1578 C C . ASN B 1 82 ? 2.090 20.829 17.570 1.00 42.20 89 ASN B C 1
ATOM 1579 O O . ASN B 1 82 ? 2.602 20.376 18.601 1.00 47.99 89 ASN B O 1
ATOM 1584 N N . GLY B 1 83 ? 1.509 20.024 16.686 1.00 44.46 90 GLY B N 1
ATOM 1585 C CA . GLY B 1 83 ? 1.517 18.588 16.870 1.00 47.77 90 GLY B CA 1
ATOM 1586 C C . GLY B 1 83 ? 0.330 18.074 17.654 1.00 50.66 90 GLY B C 1
ATOM 1587 O O . GLY B 1 83 ? 0.483 17.591 18.780 1.00 51.41 90 GLY B O 1
ATOM 1588 N N . ASP B 1 84 ? -0.862 18.175 17.071 1.00 47.10 91 ASP B N 1
ATOM 1589 C CA . ASP B 1 84 ? -2.060 17.627 17.689 1.00 48.12 91 ASP B CA 1
ATOM 1590 C C . ASP B 1 84 ? -3.132 17.472 16.622 1.00 47.33 91 ASP B C 1
ATOM 1591 O O . ASP B 1 84 ? -3.041 18.047 15.534 1.00 43.17 91 ASP B O 1
ATOM 1596 N N . HIS B 1 85 ? -4.152 16.689 16.954 1.00 45.28 92 HIS B N 1
ATOM 1597 C CA . HIS B 1 85 ? -5.202 16.311 16.024 1.00 43.66 92 HIS B CA 1
ATOM 1598 C C . HIS B 1 85 ? -6.535 16.927 16.427 1.00 45.39 92 HIS B C 1
ATOM 1599 O O . HIS B 1 85 ? -6.767 17.268 17.591 1.00 44.95 92 HIS B O 1
ATOM 1606 N N . TYR B 1 86 ? -7.414 17.066 15.436 1.00 40.54 93 TYR B N 1
ATOM 1607 C CA . TYR B 1 86 ? -8.776 17.532 15.661 1.00 42.81 93 TYR B CA 1
ATOM 1608 C C . TYR B 1 86 ? -9.665 16.983 14.556 1.00 41.86 93 TYR B C 1
ATOM 1609 O O . TYR B 1 86 ? -9.368 17.161 13.371 1.00 39.77 93 TYR B O 1
ATOM 1618 N N . TRP B 1 87 ? -10.743 16.310 14.949 1.00 42.20 94 TRP B N 1
ATOM 1619 C CA . TRP B 1 87 ? -11.653 15.677 14.003 1.00 40.46 94 TRP B CA 1
ATOM 1620 C C . TRP B 1 87 ? -12.699 16.681 13.538 1.00 39.67 94 TRP B C 1
ATOM 1621 O O . TRP B 1 87 ? -13.278 17.407 14.352 1.00 37.54 94 TRP B O 1
ATOM 1632 N N . VAL B 1 88 ? -12.943 16.712 12.229 1.00 39.86 95 VAL B N 1
ATOM 1633 C CA . VAL B 1 88 ? -13.857 17.666 11.620 1.00 40.31 95 VAL B CA 1
ATOM 1634 C C . VAL B 1 88 ? -14.972 16.903 10.913 1.00 40.12 95 VAL B C 1
ATOM 1635 O O . VAL B 1 88 ? -14.893 15.695 10.695 1.00 37.48 95 VAL B O 1
ATOM 1639 N N . ARG B 1 89 ? -16.027 17.637 10.570 1.00 40.97 96 ARG B N 1
ATOM 1640 C CA . ARG B 1 89 ? -17.058 17.181 9.643 1.00 36.54 96 ARG B CA 1
ATOM 1641 C C . ARG B 1 89 ? -17.000 18.115 8.442 1.00 36.98 96 ARG B C 1
ATOM 1642 O O . ARG B 1 89 ? -17.413 19.277 8.533 1.00 38.33 96 ARG B O 1
ATOM 1650 N N . ALA B 1 90 ? -16.472 17.620 7.328 1.00 37.81 97 ALA B N 1
ATOM 1651 C CA . ALA B 1 90 ? -16.163 18.456 6.178 1.00 37.54 97 ALA B CA 1
ATOM 1652 C C . ALA B 1 90 ? -17.260 18.365 5.126 1.00 38.17 97 ALA B C 1
ATOM 1653 O O . ALA B 1 90 ? -17.869 17.308 4.935 1.00 38.06 97 ALA B O 1
ATOM 1655 N N . ASN B 1 91 ? -17.506 19.486 4.450 1.00 42.51 98 ASN B N 1
ATOM 1656 C CA . ASN B 1 91 ? -18.453 19.555 3.339 1.00 38.32 98 ASN B CA 1
ATOM 1657 C C . ASN B 1 91 ? -17.813 20.404 2.249 1.00 38.49 98 ASN B C 1
ATOM 1658 O O . ASN B 1 91 ? -17.669 21.619 2.411 1.00 40.99 98 ASN B O 1
ATOM 1663 N N . VAL B 1 92 ? -17.428 19.768 1.144 1.00 36.77 99 VAL B N 1
ATOM 1664 C CA . VAL B 1 92 ? -16.645 20.403 0.090 1.00 38.97 99 VAL B CA 1
ATOM 1665 C C . VAL B 1 92 ? -17.497 20.525 -1.165 1.00 36.94 99 VAL B C 1
ATOM 1666 O O . VAL B 1 92 ? -18.266 19.616 -1.499 1.00 34.88 99 VAL B O 1
ATOM 1670 N N . VAL B 1 93 ? -17.362 21.655 -1.861 1.00 37.04 100 VAL B N 1
ATOM 1671 C CA . VAL B 1 93 ? -18.133 21.931 -3.064 1.00 39.71 100 VAL B CA 1
ATOM 1672 C C . VAL B 1 93 ? -17.168 22.398 -4.165 1.00 36.87 100 VAL B C 1
ATOM 1673 O O . VAL B 1 93 ? -16.056 22.851 -3.875 1.00 38.95 100 VAL B O 1
ATOM 1677 N N . PRO B 1 94 ? -17.576 22.270 -5.421 1.00 36.04 101 PRO B N 1
ATOM 1678 C CA . PRO B 1 94 ? -16.782 22.829 -6.523 1.00 38.69 101 PRO B CA 1
ATOM 1679 C C . PRO B 1 94 ? -16.962 24.343 -6.606 1.00 37.23 101 PRO B C 1
ATOM 1680 O O . PRO B 1 94 ? -17.695 24.954 -5.832 1.00 35.68 101 PRO B O 1
ATOM 1684 N N . MET B 1 95 ? -16.269 24.944 -7.579 1.00 39.36 102 MET B N 1
ATOM 1685 C CA . MET B 1 95 ? -16.118 26.402 -7.695 1.00 42.10 102 MET B CA 1
ATOM 1686 C C . MET B 1 95 ? -16.471 26.864 -9.104 1.00 44.78 102 MET B C 1
ATOM 1687 O O . MET B 1 95 ? -15.581 27.122 -9.918 1.00 43.95 102 MET B O 1
ATOM 1692 N N . VAL B 1 96 ? -17.764 27.028 -9.367 1.00 46.20 103 VAL B N 1
ATOM 1693 C CA . VAL B 1 96 ? -18.230 27.419 -10.695 1.00 43.66 103 VAL B CA 1
ATOM 1694 C C . VAL B 1 96 ? -18.051 28.927 -10.858 1.00 43.92 103 VAL B C 1
ATOM 1695 O O . VAL B 1 96 ? -18.720 29.714 -10.186 1.00 44.57 103 VAL B O 1
ATOM 1699 N N . ARG B 1 97 ? -17.141 29.331 -11.749 1.00 39.72 104 ARG B N 1
ATOM 1700 C CA . ARG B 1 97 ? -16.947 30.729 -12.118 1.00 39.23 104 ARG B CA 1
ATOM 1701 C C . ARG B 1 97 ? -17.000 30.840 -13.634 1.00 42.05 104 ARG B C 1
ATOM 1702 O O . ARG B 1 97 ? -16.258 30.144 -14.333 1.00 45.52 104 ARG B O 1
ATOM 1710 N N . GLU B 1 98 ? -17.876 31.711 -14.139 1.00 37.74 105 GLU B N 1
ATOM 1711 C CA . GLU B 1 98 ? -18.135 31.824 -15.578 1.00 41.98 105 GLU B CA 1
ATOM 1712 C C . GLU B 1 98 ? -18.523 30.469 -16.167 1.00 42.79 105 GLU B C 1
ATOM 1713 O O . GLU B 1 98 ? -18.159 30.122 -17.295 1.00 44.42 105 GLU B O 1
ATOM 1719 N N . GLY B 1 99 ? -19.277 29.699 -15.384 1.00 40.16 106 GLY B N 1
ATOM 1720 C CA . GLY B 1 99 ? -19.682 28.366 -15.776 1.00 44.76 106 GLY B CA 1
ATOM 1721 C C . GLY B 1 99 ? -18.598 27.320 -15.702 1.00 49.20 106 GLY B C 1
ATOM 1722 O O . GLY B 1 99 ? -18.698 26.296 -16.386 1.00 50.94 106 GLY B O 1
ATOM 1723 N N . LYS B 1 100 ? -17.579 27.517 -14.866 1.00 46.26 107 LYS B N 1
ATOM 1724 C CA . LYS B 1 100 ? -16.490 26.557 -14.792 1.00 44.13 107 LYS B CA 1
ATOM 1725 C C . LYS B 1 100 ? -15.955 26.372 -13.385 1.00 46.00 107 LYS B C 1
ATOM 1726 O O . LYS B 1 100 ? -15.814 27.335 -12.627 1.00 48.87 107 LYS B O 1
ATOM 1732 N N . ILE B 1 101 ? -15.613 25.125 -13.074 1.00 45.99 108 ILE B N 1
ATOM 1733 C CA . ILE B 1 101 ? -14.947 24.791 -11.821 1.00 44.09 108 ILE B CA 1
ATOM 1734 C C . ILE B 1 101 ? -13.528 25.349 -11.885 1.00 42.38 108 ILE B C 1
ATOM 1735 O O . ILE B 1 101 ? -12.706 24.891 -12.683 1.00 40.23 108 ILE B O 1
ATOM 1740 N N . SER B 1 102 ? -13.252 26.367 -11.073 1.00 44.66 109 SER B N 1
ATOM 1741 C CA . SER B 1 102 ? -11.927 26.957 -10.988 1.00 39.28 109 SER B CA 1
ATOM 1742 C C . SER B 1 102 ? -11.229 26.661 -9.670 1.00 40.48 109 SER B C 1
ATOM 1743 O O . SER B 1 102 ? -10.070 27.052 -9.501 1.00 43.83 109 SER B O 1
ATOM 1746 N N . GLY B 1 103 ? -11.893 25.981 -8.748 1.00 39.72 110 GLY B N 1
ATOM 1747 C CA . GLY B 1 103 ? -11.293 25.651 -7.475 1.00 40.34 110 GLY B CA 1
ATOM 1748 C C . GLY B 1 103 ? -12.200 24.727 -6.698 1.00 42.56 110 GLY B C 1
ATOM 1749 O O . GLY B 1 103 ? -13.040 24.036 -7.276 1.00 39.98 110 GLY B O 1
ATOM 1750 N N . TYR B 1 104 ? -12.040 24.730 -5.374 1.00 41.36 111 TYR B N 1
ATOM 1751 C CA . TYR B 1 104 ? -12.861 23.887 -4.512 1.00 37.82 111 TYR B CA 1
ATOM 1752 C C . TYR B 1 104 ? -12.996 24.531 -3.139 1.00 41.48 111 TYR B C 1
ATOM 1753 O O . TYR B 1 104 ? -11.989 24.839 -2.494 1.00 40.07 111 TYR B O 1
ATOM 1762 N N . MET B 1 105 ? -14.236 24.727 -2.698 1.00 41.60 112 MET B N 1
ATOM 1763 C CA . MET B 1 105 ? -14.538 25.383 -1.433 1.00 42.61 112 MET B CA 1
ATOM 1764 C C . MET B 1 105 ? -14.928 24.338 -0.396 1.00 38.17 112 MET B C 1
ATOM 1765 O O . MET B 1 105 ? -15.640 23.379 -0.710 1.00 39.88 112 MET B O 1
ATOM 1770 N N . SER B 1 106 ? -14.447 24.518 0.836 1.00 38.12 113 SER B N 1
ATOM 1771 C CA . SER B 1 106 ? -14.709 23.586 1.926 1.00 39.95 113 SER B CA 1
ATOM 1772 C C . SER B 1 106 ? -15.207 24.352 3.142 1.00 40.61 113 SER B C 1
ATOM 1773 O O . SER B 1 106 ? -14.595 25.343 3.553 1.00 38.84 113 SER B O 1
ATOM 1776 N N . ILE B 1 107 ? -16.316 23.890 3.711 1.00 42.98 114 ILE B N 1
ATOM 1777 C CA . ILE B 1 107 ? -16.888 24.452 4.929 1.00 39.53 114 ILE B CA 1
ATOM 1778 C C . ILE B 1 107 ? -16.956 23.314 5.939 1.00 38.77 114 ILE B C 1
ATOM 1779 O O . ILE B 1 107 ? -17.732 22.367 5.760 1.00 40.05 114 ILE B O 1
ATOM 1784 N N . ARG B 1 108 ? -16.145 23.394 6.990 1.00 37.87 115 ARG B N 1
ATOM 1785 C CA . ARG B 1 108 ? -15.986 22.299 7.935 1.00 37.59 115 ARG B CA 1
ATOM 1786 C C . ARG B 1 108 ? -16.558 22.663 9.300 1.00 35.07 115 ARG B C 1
ATOM 1787 O O . ARG B 1 108 ? -16.665 23.839 9.660 1.00 33.51 115 ARG B O 1
ATOM 1795 N N . THR B 1 109 ? -16.914 21.631 10.062 1.00 37.29 116 THR B N 1
ATOM 1796 C CA . THR B 1 109 ? -17.527 21.790 11.370 1.00 34.92 116 THR B CA 1
ATOM 1797 C C . THR B 1 109 ? -17.069 20.629 12.241 1.00 37.13 116 THR B C 1
ATOM 1798 O O . THR B 1 109 ? -16.607 19.604 11.736 1.00 37.90 116 THR B O 1
ATOM 1802 N N . ARG B 1 110 ? -17.178 20.802 13.556 1.00 37.80 117 ARG B N 1
ATOM 1803 C CA . ARG B 1 110 ? -16.769 19.757 14.486 1.00 43.41 117 ARG B CA 1
ATOM 1804 C C . ARG B 1 110 ? -17.575 18.478 14.264 1.00 42.83 117 ARG B C 1
ATOM 1805 O O . ARG B 1 110 ? -18.731 18.509 13.831 1.00 44.90 117 ARG B O 1
ATOM 1813 N N . ALA B 1 111 ? -16.953 17.343 14.572 1.00 39.58 118 ALA B N 1
ATOM 1814 C CA . ALA B 1 111 ? -17.571 16.037 14.391 1.00 41.09 118 ALA B CA 1
ATOM 1815 C C . ALA B 1 111 ? -18.019 15.453 15.726 1.00 44.42 118 ALA B C 1
ATOM 1816 O O . ALA B 1 111 ? -17.444 15.739 16.780 1.00 45.60 118 ALA B O 1
ATOM 1818 N N . THR B 1 112 ? -19.047 14.611 15.663 1.00 43.27 119 THR B N 1
ATOM 1819 C CA . THR B 1 112 ? -19.637 14.011 16.850 1.00 38.51 119 THR B CA 1
ATOM 1820 C C . THR B 1 112 ? -18.787 12.838 17.331 1.00 36.09 119 THR B C 1
ATOM 1821 O O . THR B 1 112 ? -18.087 12.190 16.547 1.00 38.31 119 THR B O 1
ATOM 1825 N N . ASP B 1 113 ? -18.842 12.577 18.642 1.00 39.75 120 ASP B N 1
ATOM 1826 C CA . ASP B 1 113 ? -18.233 11.369 19.190 1.00 37.84 120 ASP B CA 1
ATOM 1827 C C . ASP B 1 113 ? -18.795 10.108 18.548 1.00 40.87 120 ASP B C 1
ATOM 1828 O O . ASP B 1 113 ? -18.115 9.077 18.530 1.00 41.48 120 ASP B O 1
ATOM 1833 N N . GLU B 1 114 ? -20.022 10.168 18.026 1.00 45.70 121 GLU B N 1
ATOM 1834 C CA . GLU B 1 114 ? -20.592 9.037 17.305 1.00 43.40 121 GLU B CA 1
ATOM 1835 C C . GLU B 1 114 ? -20.005 8.917 15.905 1.00 38.47 121 GLU B C 1
ATOM 1836 O O . GLU B 1 114 ? -19.708 7.808 15.447 1.00 38.67 121 GLU B O 1
ATOM 1842 N N . GLU B 1 115 ? -19.836 10.046 15.210 1.00 38.99 122 GLU B N 1
ATOM 1843 C CA . GLU B 1 115 ? -19.265 10.011 13.867 1.00 40.85 122 GLU B CA 1
ATOM 1844 C C . GLU B 1 115 ? -17.816 9.544 13.896 1.00 41.93 122 GLU B C 1
ATOM 1845 O O . GLU B 1 115 ? -17.374 8.818 12.997 1.00 37.59 122 GLU B O 1
ATOM 1851 N N . ILE B 1 116 ? -17.062 9.951 14.917 1.00 40.39 123 ILE B N 1
ATOM 1852 C CA . ILE B 1 116 ? -15.671 9.525 15.030 1.00 37.47 123 ILE B CA 1
ATOM 1853 C C . ILE B 1 116 ? -15.596 8.038 15.353 1.00 40.16 123 ILE B C 1
ATOM 1854 O O . ILE B 1 116 ? -14.896 7.274 14.678 1.00 40.89 123 ILE B O 1
ATOM 1859 N N . ALA B 1 117 ? -16.329 7.602 16.381 1.00 41.75 124 ALA B N 1
ATOM 1860 C CA . ALA B 1 117 ? -16.287 6.204 16.794 1.00 39.09 124 ALA B CA 1
ATOM 1861 C C . ALA B 1 117 ? -16.794 5.259 15.713 1.00 37.58 124 ALA B C 1
ATOM 1862 O O . ALA B 1 117 ? -16.513 4.058 15.774 1.00 40.82 124 ALA B O 1
ATOM 1864 N N . ALA B 1 118 ? -17.533 5.767 14.731 1.00 38.43 125 ALA B N 1
ATOM 1865 C CA . ALA B 1 118 ? -18.044 4.946 13.645 1.00 39.72 125 ALA B CA 1
ATOM 1866 C C . ALA B 1 118 ? -17.136 4.940 12.423 1.00 39.95 125 ALA B C 1
ATOM 1867 O O . ALA B 1 118 ? -17.484 4.311 11.419 1.00 33.80 125 ALA B O 1
ATOM 1869 N N . VAL B 1 119 ? -15.986 5.612 12.476 1.00 43.98 126 VAL B N 1
ATOM 1870 C CA . VAL B 1 119 ? -15.139 5.719 11.293 1.00 40.35 126 VAL B CA 1
ATOM 1871 C C . VAL B 1 119 ? -13.667 5.840 11.673 1.00 44.87 126 VAL B C 1
ATOM 1872 O O . VAL B 1 119 ? -12.785 5.610 10.838 1.00 47.40 126 VAL B O 1
ATOM 1876 N N . GLU B 1 120 ? -13.382 6.200 12.927 1.00 43.30 127 GLU B N 1
ATOM 1877 C CA . GLU B 1 120 ? -11.989 6.224 13.364 1.00 46.06 127 GLU B CA 1
ATOM 1878 C C . GLU B 1 120 ? -11.474 4.797 13.541 1.00 48.22 127 GLU B C 1
ATOM 1879 O O . GLU B 1 120 ? -10.330 4.512 13.165 1.00 51.96 127 GLU B O 1
ATOM 1885 N N . PRO B 1 121 ? -12.273 3.860 14.104 1.00 47.52 128 PRO B N 1
ATOM 1886 C CA . PRO B 1 121 ? -11.894 2.442 14.007 1.00 47.19 128 PRO B CA 1
ATOM 1887 C C . PRO B 1 121 ? -12.158 1.869 12.622 1.00 41.56 128 PRO B C 1
ATOM 1888 O O . PRO B 1 121 ? -12.190 0.648 12.439 1.00 42.63 128 PRO B O 1
ATOM 1892 N N . LEU B 1 122 ? -12.362 2.750 11.640 1.00 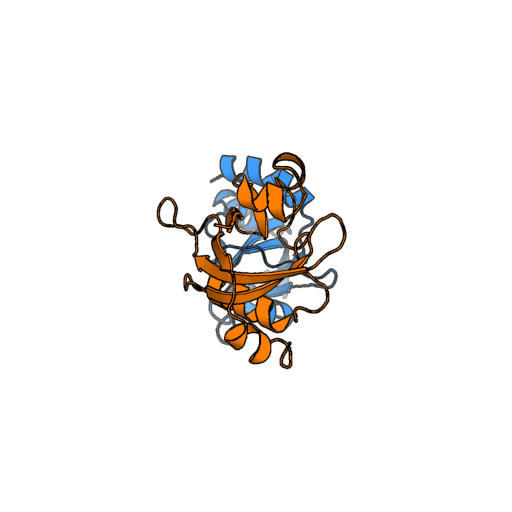42.91 129 LEU B N 1
ATOM 1893 C CA . LEU B 1 122 ? -12.510 2.359 10.248 1.00 44.43 129 LEU B CA 1
ATOM 1894 C C . LEU B 1 122 ? -11.529 3.081 9.334 1.00 46.74 129 LEU B C 1
ATOM 1895 O O . LEU B 1 122 ? -11.508 2.802 8.130 1.00 44.03 129 LEU B O 1
ATOM 1900 N N . TYR B 1 123 ? -10.717 3.989 9.866 1.00 45.39 130 TYR B N 1
ATOM 1901 C CA . TYR B 1 123 ? -9.749 4.725 9.062 1.00 49.51 130 TYR B CA 1
ATOM 1902 C C . TYR B 1 123 ? -8.346 4.150 9.224 1.00 54.00 130 TYR B C 1
ATOM 1903 O O . TYR B 1 123 ? -7.432 4.499 8.477 1.00 47.87 130 TYR B O 1
#